Protein AF-A0AAD9UD81-F1 (afdb_monomer_lite)

Secondary structure (DSSP, 8-state):
-HHHHHHHHHHHHHHHHHHHHHHHHHHHHHHHHHHHHHHHHHHHHHHHHHHHHHHHHHHHHHHHHHHHHHHHHHHHHHHHHHHHHHHHHHHHHHHHHHHHHHHHHHHHHHHHHHHHHHHHHHHHHHHHHHHHHHHHHHHHHHHHHHHHHHHHHHHHHHHHHHHHHHHHHHHHHHHHHHHHHHHHHHHHHHHHHHHHHHHHHHHHHHHHHHHHHHHHHHHHHHHHHHHHHHHHHHHHHHHHHHHHHHHHHHHSSSS-TTSTTSSSTT-S-S--------

Organism: Ridgeia piscesae (NCBI:txid27915)

pLDDT: mean 76.85, std 14.2, range [37.88, 94.75]

Foldseek 3Di:
DVVVVVVVVVCVVVVVVVVVVVVVVVVVVVVVVVVVVVVVVVVVVVVVVVVVVVVVVVCCCCCCCCCCCVCVVVVVVVVVCCCCCCVVVVVVVVVVVCVCCCCVVVVVVVCCCCVVCCCCCCVVVVVVVCCCCCVVCCVVVVCCCCCCCVVVVVCCCVVVVVVVVVVVVVVVVVVVVVVVVVVVVVVVVVVVVVVVVVVVVVVVVVVVCVVCVVVVVVVVVVVVVVVVVCVVVCVVVVVVVVVVVVVVVPPPVPPDVPVVPPPVVDDDDDDDDDDDDD

Sequence (278 aa):
MYVCMYVCMYVCMHVCLHVCMHVRMYVYIYIYIYIYIYIYIYIYIYVYIHDIHTCIHTFIHICIHTYIHTYIHTYIHTYIHTYIHTYIHTYIHTYIHTYIHTYIHTYIHTYIHTYIHTYIHTYIHTYIHTYIHTYIHTYIHTYIHIYIHTYIHTYTHTYIHTYICMYVYMYIYIYIYIYIYIQYICIYVYIYIYIYIYIYIYIYIYLWCVLVGTSVLWLSVCISACLCVCQFIYLHLGLFCLSVLLSAFWSVYLSGRLSAYLRVCLSVRLDLFYFIYL

Radius of gyration: 114.68 Å; chains: 1; bounding box: 198×25×350 Å

Structure (mmCIF, N/CA/C/O backbone):
data_AF-A0AAD9UD81-F1
#
_entry.id   AF-A0AAD9UD81-F1
#
loop_
_atom_site.group_PDB
_atom_site.id
_atom_site.type_symbol
_atom_site.label_atom_id
_atom_site.label_alt_id
_atom_site.label_comp_id
_atom_site.label_asym_id
_atom_site.label_entity_id
_atom_site.label_seq_id
_atom_site.pdbx_PDB_ins_code
_atom_site.Cartn_x
_atom_site.Cartn_y
_atom_site.Cartn_z
_atom_site.occupancy
_atom_site.B_iso_or_equiv
_atom_site.auth_seq_id
_atom_site.auth_comp_id
_atom_site.auth_asym_id
_atom_site.auth_atom_id
_atom_site.pdbx_PDB_model_num
ATOM 1 N N . MET A 1 1 ? 106.222 15.124 -131.892 1.00 62.66 1 MET A N 1
ATOM 2 C CA . MET A 1 1 ? 105.208 16.067 -131.356 1.00 62.66 1 MET A CA 1
ATOM 3 C C . MET A 1 1 ? 103.923 15.377 -130.896 1.00 62.66 1 MET A C 1
ATOM 5 O O . MET A 1 1 ? 103.520 15.622 -129.770 1.00 62.66 1 MET A O 1
ATOM 9 N N . TYR A 1 2 ? 103.317 14.487 -131.694 1.00 63.09 2 TYR A N 1
ATOM 10 C CA . TYR A 1 2 ? 102.040 13.827 -131.358 1.00 63.09 2 TYR A CA 1
ATOM 11 C C . TYR A 1 2 ? 102.031 13.029 -130.043 1.00 63.09 2 TYR A C 1
ATOM 13 O O . TYR A 1 2 ? 101.095 13.159 -129.262 1.00 63.09 2 TYR A O 1
ATOM 21 N N . VAL A 1 3 ? 103.089 12.264 -129.752 1.00 65.50 3 VAL A N 1
ATOM 22 C CA . VAL A 1 3 ? 103.164 11.446 -128.525 1.00 65.50 3 VAL A CA 1
ATOM 23 C C . VAL A 1 3 ? 103.161 12.314 -127.258 1.00 65.50 3 VAL A C 1
ATOM 25 O O . VAL A 1 3 ? 102.473 11.995 -126.298 1.00 65.50 3 VAL A O 1
ATOM 28 N N . CYS A 1 4 ? 103.860 13.454 -127.269 1.00 62.34 4 CYS A N 1
ATOM 29 C CA . CYS A 1 4 ? 103.947 14.349 -126.111 1.00 62.34 4 CYS A CA 1
ATOM 30 C C . CYS A 1 4 ? 102.609 15.060 -125.826 1.00 62.34 4 CYS A C 1
ATOM 32 O O . CYS A 1 4 ? 102.182 15.131 -124.677 1.00 62.34 4 CYS A O 1
ATOM 34 N N . MET A 1 5 ? 101.898 15.503 -126.872 1.00 68.88 5 MET A N 1
ATOM 35 C CA . MET A 1 5 ? 100.550 16.071 -126.723 1.00 68.88 5 MET A CA 1
ATOM 36 C C . MET A 1 5 ? 99.531 15.032 -126.243 1.00 68.88 5 MET A C 1
ATOM 38 O O . MET A 1 5 ? 98.724 15.340 -125.371 1.00 68.88 5 MET A O 1
ATOM 42 N N . TYR A 1 6 ? 99.588 13.799 -126.757 1.00 70.12 6 TYR A N 1
ATOM 43 C CA . TYR A 1 6 ? 98.670 12.733 -126.347 1.00 70.12 6 TYR A CA 1
ATOM 44 C C . TYR A 1 6 ? 98.877 12.326 -124.882 1.00 70.12 6 TYR A C 1
ATOM 46 O O . TYR A 1 6 ? 97.912 12.221 -124.131 1.00 70.12 6 TYR A O 1
ATOM 54 N N . VAL A 1 7 ? 100.133 12.171 -124.446 1.00 68.94 7 VAL A N 1
ATOM 55 C CA . VAL A 1 7 ? 100.459 11.863 -123.043 1.00 68.94 7 VAL A CA 1
ATOM 56 C C . VAL A 1 7 ? 100.055 13.018 -122.121 1.00 68.94 7 VAL A C 1
ATOM 58 O O . VAL A 1 7 ? 99.453 12.774 -121.081 1.00 68.94 7 VAL A O 1
ATOM 61 N N . CYS A 1 8 ? 100.302 14.273 -122.510 1.00 68.12 8 CYS A N 1
ATOM 62 C CA . CYS A 1 8 ? 99.903 15.442 -121.720 1.00 68.12 8 CYS A CA 1
ATOM 63 C C . CYS A 1 8 ? 98.374 15.553 -121.573 1.00 68.12 8 CYS A C 1
ATOM 65 O O . CYS A 1 8 ? 97.875 15.735 -120.463 1.00 68.12 8 CYS A O 1
ATOM 67 N N . MET A 1 9 ? 97.623 15.362 -122.663 1.00 71.56 9 MET A N 1
ATOM 68 C CA . MET A 1 9 ? 96.155 15.360 -122.651 1.00 71.56 9 MET A CA 1
ATOM 69 C C . MET A 1 9 ? 95.595 14.194 -121.829 1.00 71.56 9 MET A C 1
ATOM 71 O O . MET A 1 9 ? 94.684 14.395 -121.031 1.00 71.56 9 MET A O 1
ATOM 75 N N . TYR A 1 10 ? 96.160 12.991 -121.965 1.00 73.19 10 TYR A N 1
ATOM 76 C CA . TYR A 1 10 ? 95.723 11.816 -121.210 1.00 73.19 10 TYR A CA 1
ATOM 77 C C . TYR A 1 10 ? 95.986 11.968 -119.707 1.00 73.19 10 TYR A C 1
ATOM 79 O O . TYR A 1 10 ? 95.092 11.718 -118.902 1.00 73.19 10 TYR A O 1
ATOM 87 N N . VAL A 1 11 ? 97.177 12.438 -119.319 1.00 71.00 11 VAL A N 1
ATOM 88 C CA . VAL A 1 11 ? 97.520 12.690 -117.911 1.00 71.00 11 VAL A CA 1
ATOM 89 C C . VAL A 1 11 ? 96.649 13.808 -117.336 1.00 71.00 11 VAL A C 1
ATOM 91 O O . VAL A 1 11 ? 96.104 13.641 -116.250 1.00 71.00 11 VAL A O 1
ATOM 94 N N . CYS A 1 12 ? 96.442 14.907 -118.066 1.00 71.19 12 CYS A N 1
ATOM 95 C CA . CYS A 1 12 ? 95.579 16.006 -117.624 1.00 71.19 12 CYS A CA 1
ATOM 96 C C . CYS A 1 12 ? 94.126 15.543 -117.423 1.00 71.19 12 CYS A C 1
ATOM 98 O O . CYS A 1 12 ? 93.549 15.765 -116.360 1.00 71.19 12 CYS A O 1
ATOM 100 N N . MET A 1 13 ? 93.558 14.814 -118.389 1.00 72.50 13 MET A N 1
ATOM 101 C CA . MET A 1 13 ? 92.187 14.299 -118.303 1.00 72.50 13 MET A CA 1
ATOM 102 C C . MET A 1 13 ? 92.035 13.253 -117.194 1.00 72.50 13 MET A C 1
ATOM 104 O O . MET A 1 13 ? 91.074 13.315 -116.430 1.00 72.50 13 MET A O 1
ATOM 108 N N . HIS A 1 14 ? 92.985 12.324 -117.054 1.00 71.88 14 HIS A N 1
ATOM 109 C CA . HIS A 1 14 ? 92.939 11.296 -116.013 1.00 71.88 14 HIS A CA 1
ATOM 110 C C . HIS A 1 14 ? 93.107 11.895 -114.609 1.00 71.88 14 HIS A C 1
ATOM 112 O O . HIS A 1 14 ? 92.390 11.508 -113.687 1.00 71.88 14 HIS A O 1
ATOM 118 N N . VAL A 1 15 ? 94.010 12.867 -114.432 1.00 74.00 15 VAL A N 1
ATOM 119 C CA . VAL A 1 15 ? 94.195 13.569 -113.151 1.00 74.00 15 VAL A CA 1
ATOM 120 C C . VAL A 1 15 ? 92.972 14.429 -112.825 1.00 74.00 15 VAL A C 1
ATOM 122 O O . VAL A 1 15 ? 92.461 14.330 -111.712 1.00 74.00 15 VAL A O 1
ATOM 125 N N . CYS A 1 16 ? 92.433 15.203 -113.775 1.00 73.50 16 CYS A N 1
ATOM 126 C CA . CYS A 1 16 ? 91.216 15.992 -113.555 1.00 73.50 16 CYS A CA 1
ATOM 127 C C . CYS A 1 16 ? 90.003 15.117 -113.216 1.00 73.50 16 CYS A C 1
ATOM 129 O O . CYS A 1 16 ? 89.271 15.443 -112.282 1.00 73.50 16 CYS A O 1
ATOM 131 N N . LEU A 1 17 ? 89.802 13.996 -113.919 1.00 74.69 17 LEU A N 1
ATOM 132 C CA . LEU A 1 17 ? 88.710 13.063 -113.628 1.00 74.69 17 LEU A CA 1
ATOM 133 C C . LEU A 1 17 ? 88.896 12.393 -112.264 1.00 74.69 17 LEU A C 1
ATOM 135 O O . LEU A 1 17 ? 87.956 12.372 -111.474 1.00 74.69 17 LEU A O 1
ATOM 139 N N . HIS A 1 18 ? 90.096 11.905 -111.939 1.00 75.94 18 HIS A N 1
ATOM 140 C CA . HIS A 1 18 ? 90.350 11.255 -110.652 1.00 75.94 18 HIS A CA 1
ATOM 141 C C . HIS A 1 18 ? 90.205 12.231 -109.474 1.00 75.94 18 HIS A C 1
ATOM 143 O O . HIS A 1 18 ? 89.569 11.899 -108.475 1.00 75.94 18 HIS A O 1
ATOM 149 N N . VAL A 1 19 ? 90.729 13.457 -109.593 1.00 76.75 19 VAL A N 1
ATOM 150 C CA . VAL A 1 19 ? 90.589 14.499 -108.560 1.00 76.75 19 VAL A CA 1
ATOM 151 C C . VAL A 1 19 ? 89.128 14.937 -108.422 1.00 76.75 19 VAL A C 1
ATOM 153 O O . VAL A 1 19 ? 88.624 14.998 -107.304 1.00 76.75 19 VAL A O 1
ATOM 156 N N . CYS A 1 20 ? 88.412 15.176 -109.526 1.00 76.88 20 CYS A N 1
ATOM 157 C CA . CYS A 1 20 ? 86.996 15.555 -109.489 1.00 76.88 20 CYS A CA 1
ATOM 158 C C . CYS A 1 20 ? 86.127 14.461 -108.850 1.00 76.88 20 CYS A C 1
ATOM 160 O O . CYS A 1 20 ? 85.303 14.752 -107.979 1.00 76.88 20 CYS A O 1
ATOM 162 N N . MET A 1 21 ? 86.351 13.197 -109.221 1.00 77.62 21 MET A N 1
ATOM 163 C CA . MET A 1 21 ? 85.629 12.056 -108.655 1.00 77.62 21 MET A CA 1
ATOM 164 C C . MET A 1 21 ? 85.966 11.853 -107.176 1.00 77.62 21 MET A C 1
ATOM 166 O O . MET A 1 21 ? 85.051 11.668 -106.377 1.00 77.62 21 MET A O 1
ATOM 170 N N . HIS A 1 22 ? 87.236 11.960 -106.775 1.00 80.12 22 HIS A N 1
ATOM 171 C CA . HIS A 1 22 ? 87.634 11.836 -105.370 1.00 80.12 22 HIS A CA 1
ATOM 172 C C . HIS A 1 22 ? 87.055 12.965 -104.505 1.00 80.12 22 HIS A C 1
ATOM 174 O O . HIS A 1 22 ? 86.531 12.702 -103.424 1.00 80.12 22 HIS A O 1
ATOM 180 N N . VAL A 1 23 ? 87.083 14.215 -104.983 1.00 80.38 23 VAL A N 1
ATOM 181 C CA . VAL A 1 23 ? 86.485 15.361 -104.275 1.00 80.38 23 VAL A CA 1
ATOM 182 C C . VAL A 1 23 ? 84.970 15.197 -104.165 1.00 80.38 23 VAL A C 1
ATOM 184 O O . VAL A 1 23 ? 84.421 15.357 -103.078 1.00 80.38 23 VAL A O 1
ATOM 187 N N . ARG A 1 24 ? 84.281 14.812 -105.247 1.00 84.62 24 ARG A N 1
ATOM 188 C CA . ARG A 1 24 ? 82.829 14.583 -105.227 1.00 84.62 24 ARG A CA 1
ATOM 189 C C . ARG A 1 24 ? 82.441 13.440 -104.287 1.00 84.62 24 ARG A C 1
ATOM 191 O O . ARG A 1 24 ? 81.478 13.587 -103.540 1.00 84.62 24 ARG A O 1
ATOM 198 N N . MET A 1 25 ? 83.185 12.334 -104.300 1.00 81.00 25 MET A N 1
ATOM 199 C CA . MET A 1 25 ? 82.955 11.205 -103.394 1.00 81.00 25 MET A CA 1
ATOM 200 C C . MET A 1 25 ? 83.221 11.591 -101.939 1.00 81.00 25 MET A C 1
ATOM 202 O O . MET A 1 25 ? 82.395 11.288 -101.085 1.00 81.00 25 MET A O 1
ATOM 206 N N . TYR A 1 26 ? 84.307 12.314 -101.653 1.00 85.62 26 TYR A N 1
ATOM 207 C CA . TYR A 1 26 ? 84.605 12.802 -100.305 1.00 85.62 26 TYR A CA 1
ATOM 208 C C . TYR A 1 26 ? 83.520 13.755 -99.792 1.00 85.62 26 TYR A C 1
ATOM 210 O O . TYR A 1 26 ? 83.032 13.583 -98.680 1.00 85.62 26 TYR A O 1
ATOM 218 N N . VAL A 1 27 ? 83.091 14.720 -100.614 1.00 84.81 27 VAL A N 1
ATOM 219 C CA . VAL A 1 27 ? 82.019 15.663 -100.261 1.00 84.81 27 VAL A CA 1
ATOM 220 C C . VAL A 1 27 ? 80.695 14.929 -100.048 1.00 84.81 27 VAL A C 1
ATOM 222 O O . VAL A 1 27 ? 80.014 15.195 -99.062 1.00 84.81 27 VAL A O 1
ATOM 225 N N . TYR A 1 28 ? 80.343 13.971 -100.910 1.00 89.75 28 TYR A N 1
ATOM 226 C CA . TYR A 1 28 ? 79.133 13.162 -100.742 1.00 89.75 28 TYR A CA 1
ATOM 227 C C . TYR A 1 28 ? 79.169 12.339 -99.451 1.00 89.75 28 TYR A C 1
ATOM 229 O O . TYR A 1 28 ? 78.208 12.368 -98.687 1.00 89.75 28 TYR A O 1
ATOM 237 N N . ILE A 1 29 ? 80.283 11.652 -99.178 1.00 86.12 29 ILE A N 1
ATOM 238 C CA . ILE A 1 29 ? 80.464 10.856 -97.959 1.00 86.12 29 ILE A CA 1
ATOM 239 C C . ILE A 1 29 ? 80.414 11.759 -96.724 1.00 86.12 29 ILE A C 1
ATOM 241 O O . ILE A 1 29 ? 79.718 11.431 -95.768 1.00 86.12 29 ILE A O 1
ATOM 245 N N . TYR A 1 30 ? 81.083 12.913 -96.746 1.00 90.50 30 TYR A N 1
ATOM 246 C CA . TYR A 1 30 ? 81.067 13.866 -95.637 1.00 90.50 30 TYR A CA 1
ATOM 247 C C . TYR A 1 30 ? 79.659 14.406 -95.370 1.00 90.50 30 TYR A C 1
ATOM 249 O O . TYR A 1 30 ? 79.207 14.383 -94.229 1.00 90.50 30 TYR A O 1
ATOM 257 N N . ILE A 1 31 ? 78.943 14.840 -96.413 1.00 87.94 31 ILE A N 1
ATOM 258 C CA . ILE A 1 31 ? 77.564 15.333 -96.293 1.00 87.94 31 ILE A CA 1
ATOM 259 C C . ILE A 1 31 ? 76.643 14.218 -95.793 1.00 87.94 31 ILE A C 1
ATOM 261 O O . ILE A 1 31 ? 75.853 14.454 -94.885 1.00 87.94 31 ILE A O 1
ATOM 265 N N . TYR A 1 32 ? 76.759 13.004 -96.336 1.00 92.75 32 TYR A N 1
ATOM 266 C CA . TYR A 1 32 ? 75.957 11.861 -95.904 1.00 92.75 32 TYR A CA 1
ATOM 267 C C . TYR A 1 32 ? 76.202 11.527 -94.431 1.00 92.75 32 TYR A C 1
ATOM 269 O O . TYR A 1 32 ? 75.246 11.403 -93.669 1.00 92.75 32 TYR A O 1
ATOM 277 N N . ILE A 1 33 ? 77.468 11.439 -94.011 1.00 89.69 33 ILE A N 1
ATOM 278 C CA . ILE A 1 33 ? 77.838 11.175 -92.616 1.00 89.69 33 ILE A CA 1
ATOM 279 C C . ILE A 1 33 ? 77.343 12.305 -91.711 1.00 89.69 33 ILE A C 1
ATOM 281 O O . ILE A 1 33 ? 76.757 12.026 -90.669 1.00 89.69 33 ILE A O 1
ATOM 285 N N . TYR A 1 34 ? 77.522 13.567 -92.105 1.00 92.62 34 TYR A N 1
ATOM 286 C CA . TYR A 1 34 ? 77.062 14.715 -91.326 1.00 92.62 34 TYR A CA 1
ATOM 287 C C . TYR A 1 34 ? 75.540 14.710 -91.153 1.00 92.62 34 TYR A C 1
ATOM 289 O O . TYR A 1 34 ? 75.053 14.828 -90.031 1.00 92.62 34 TYR A O 1
ATOM 297 N N . ILE A 1 35 ? 74.791 14.515 -92.242 1.00 90.81 35 ILE A N 1
ATOM 298 C CA . ILE A 1 35 ? 73.326 14.443 -92.212 1.00 90.81 35 ILE A CA 1
ATOM 299 C C . ILE A 1 35 ? 72.871 13.247 -91.375 1.00 90.81 35 ILE A C 1
ATOM 301 O O . ILE A 1 35 ? 71.989 13.401 -90.535 1.00 90.81 35 ILE A O 1
ATOM 305 N N . TYR A 1 36 ? 73.481 12.075 -91.555 1.00 94.19 36 TYR A N 1
ATOM 306 C CA . TYR A 1 36 ? 73.141 10.877 -90.791 1.00 94.19 36 TYR A CA 1
ATOM 307 C C . TYR A 1 36 ? 73.378 11.077 -89.292 1.00 94.19 36 TYR A C 1
ATOM 309 O O . TYR A 1 36 ? 72.486 10.807 -88.491 1.00 94.19 36 TYR A O 1
ATOM 317 N N . ILE A 1 37 ? 74.547 11.602 -88.910 1.00 90.88 37 ILE A N 1
ATOM 318 C CA . ILE A 1 37 ? 74.877 11.896 -87.511 1.00 90.88 37 ILE A CA 1
ATOM 319 C C . ILE A 1 37 ? 73.914 12.944 -86.948 1.00 90.88 37 ILE A C 1
ATOM 321 O O . ILE A 1 37 ? 73.398 12.757 -85.850 1.00 90.88 37 ILE A O 1
ATOM 325 N N . TYR A 1 38 ? 73.627 14.015 -87.692 1.00 94.06 38 TYR A N 1
ATOM 326 C CA . TYR A 1 38 ? 72.704 15.060 -87.251 1.00 94.06 38 TYR A CA 1
ATOM 327 C C . TYR A 1 38 ? 71.291 14.514 -87.022 1.00 94.06 38 TYR A C 1
ATOM 329 O O . TYR A 1 38 ? 70.709 14.744 -85.963 1.00 94.06 38 TYR A O 1
ATOM 337 N N . ILE A 1 39 ? 70.760 13.747 -87.979 1.00 92.31 39 ILE A N 1
ATOM 338 C CA . ILE A 1 39 ? 69.436 13.122 -87.872 1.00 92.31 39 ILE A CA 1
ATOM 339 C C . ILE A 1 39 ? 69.410 12.132 -86.706 1.00 92.31 39 ILE A C 1
ATOM 341 O O . ILE A 1 39 ? 68.476 12.164 -85.909 1.00 92.31 39 ILE A O 1
ATOM 345 N N . TYR A 1 40 ? 70.434 11.287 -86.566 1.00 94.56 40 TYR A N 1
ATOM 346 C CA . TYR A 1 40 ? 70.519 10.321 -85.473 1.00 94.56 40 TYR A CA 1
ATOM 347 C C . TYR A 1 40 ? 70.531 11.014 -84.107 1.00 94.56 40 TYR A C 1
ATOM 349 O O . TYR A 1 40 ? 69.754 10.650 -83.227 1.00 94.56 40 TYR A O 1
ATOM 357 N N . ILE A 1 41 ? 71.363 12.048 -83.943 1.00 91.44 41 ILE A N 1
ATOM 358 C CA . ILE A 1 41 ? 71.433 12.831 -82.703 1.00 91.44 41 ILE A CA 1
ATOM 359 C C . ILE A 1 41 ? 70.093 13.520 -82.430 1.00 91.44 41 ILE A C 1
ATOM 361 O O . ILE A 1 41 ? 69.607 13.465 -81.303 1.00 91.44 41 ILE A O 1
ATOM 365 N N . TYR A 1 42 ? 69.470 14.130 -83.441 1.00 94.69 42 TYR A N 1
ATOM 366 C CA . TYR A 1 42 ? 68.181 14.802 -83.283 1.00 94.69 42 TYR A CA 1
ATOM 367 C C . TYR A 1 42 ? 67.077 13.832 -82.851 1.00 94.69 42 TYR A C 1
ATOM 369 O O . TYR A 1 42 ? 66.366 14.106 -81.885 1.00 94.69 42 TYR A O 1
ATOM 377 N N . ILE A 1 43 ? 66.964 12.680 -83.520 1.00 92.50 43 ILE A N 1
ATOM 378 C CA . ILE A 1 43 ? 65.978 11.647 -83.179 1.00 92.50 43 ILE A CA 1
ATOM 379 C C . ILE A 1 43 ? 66.242 11.110 -81.772 1.00 92.50 43 ILE A C 1
ATOM 381 O O . ILE A 1 43 ? 65.309 11.020 -80.980 1.00 92.50 43 ILE A O 1
ATOM 385 N N . TYR A 1 44 ? 67.497 10.804 -81.434 1.00 94.44 44 TYR A N 1
ATOM 386 C CA . TYR A 1 44 ? 67.855 10.309 -80.105 1.00 94.44 44 TYR A CA 1
ATOM 387 C C . TYR A 1 44 ? 67.477 11.310 -79.008 1.00 94.44 44 TYR A C 1
ATOM 389 O O . TYR A 1 44 ? 66.839 10.935 -78.027 1.00 94.44 44 TYR A O 1
ATOM 397 N N . ILE A 1 45 ? 67.811 12.592 -79.192 1.00 92.00 45 ILE A N 1
ATOM 398 C CA . ILE A 1 45 ? 67.454 13.653 -78.242 1.00 92.00 45 ILE A CA 1
ATOM 399 C C . ILE A 1 45 ? 65.932 13.795 -78.139 1.00 92.00 45 ILE A C 1
ATOM 401 O O . ILE A 1 45 ? 65.411 13.882 -77.030 1.00 92.00 45 ILE A O 1
ATOM 405 N N . TYR A 1 46 ? 65.211 13.794 -79.263 1.00 94.75 46 TYR A N 1
ATOM 406 C CA . TYR A 1 46 ? 63.753 13.926 -79.267 1.00 94.75 46 TYR A CA 1
ATOM 407 C C . TYR A 1 46 ? 63.070 12.772 -78.525 1.00 94.75 46 TYR A C 1
ATOM 409 O O . TYR A 1 46 ? 62.239 13.016 -77.651 1.00 94.75 46 TYR A O 1
ATOM 417 N N . VAL A 1 47 ? 63.453 11.529 -78.832 1.00 92.75 47 VAL A N 1
ATOM 418 C CA . VAL A 1 47 ? 62.916 10.330 -78.171 1.00 92.75 47 VAL A CA 1
ATOM 419 C C . VAL A 1 47 ? 63.246 10.358 -76.682 1.00 92.75 47 VAL A C 1
ATOM 421 O O . VAL A 1 47 ? 62.348 10.206 -75.864 1.00 92.75 47 VAL A O 1
ATOM 424 N N . TYR A 1 48 ? 64.492 10.667 -76.316 1.00 94.62 48 TYR A N 1
ATOM 425 C CA . TYR A 1 48 ? 64.905 10.747 -74.915 1.00 94.62 48 TYR A CA 1
ATOM 426 C C . TYR A 1 48 ? 64.114 11.802 -74.127 1.00 94.62 48 TYR A C 1
ATOM 428 O O . TYR A 1 48 ? 63.661 11.541 -73.013 1.00 94.62 48 TYR A O 1
ATOM 436 N N . ILE A 1 49 ? 63.894 12.987 -74.707 1.00 91.00 49 ILE A N 1
ATOM 437 C CA . ILE A 1 49 ? 63.086 14.040 -74.077 1.00 91.00 49 ILE A CA 1
ATOM 438 C C . ILE A 1 49 ? 61.620 13.605 -73.957 1.00 91.00 49 ILE A C 1
ATOM 440 O O . ILE A 1 49 ? 61.005 13.829 -72.913 1.00 91.00 49 ILE A O 1
ATOM 444 N N . HIS A 1 50 ? 61.056 12.982 -74.994 1.00 92.50 50 HIS A N 1
ATOM 445 C CA . HIS A 1 50 ? 59.674 12.505 -74.978 1.00 92.50 50 HIS A CA 1
ATOM 446 C C . HIS A 1 50 ? 59.466 11.387 -73.939 1.00 92.50 50 HIS A C 1
ATOM 448 O O . HIS A 1 50 ? 58.489 11.412 -73.185 1.00 92.50 50 HIS A O 1
ATOM 454 N N . ASP A 1 51 ? 60.403 10.449 -73.831 1.00 91.75 51 ASP A N 1
ATOM 455 C CA . ASP A 1 51 ? 60.372 9.374 -72.836 1.00 91.75 51 ASP A CA 1
ATOM 456 C C . ASP A 1 51 ? 60.513 9.921 -71.413 1.00 91.75 51 ASP A C 1
ATOM 458 O O . ASP A 1 51 ? 59.766 9.525 -70.518 1.00 91.75 51 ASP A O 1
ATOM 462 N N . ILE A 1 52 ? 61.394 10.903 -71.196 1.00 91.25 52 ILE A N 1
ATOM 463 C CA . ILE A 1 52 ? 61.478 11.597 -69.905 1.00 91.25 52 ILE A CA 1
ATOM 464 C C . ILE A 1 52 ? 60.159 12.296 -69.583 1.00 91.25 52 ILE A C 1
ATOM 466 O O . ILE A 1 52 ? 59.658 12.170 -68.467 1.00 91.25 52 ILE A O 1
ATOM 470 N N . HIS A 1 53 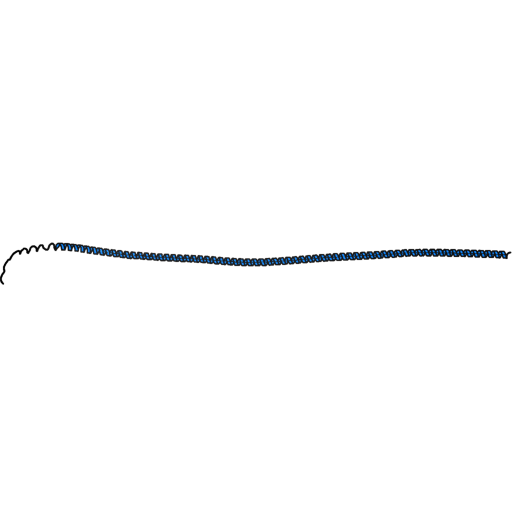? 59.576 13.024 -70.536 1.00 92.31 53 HIS A N 1
ATOM 471 C CA . HIS A 1 53 ? 58.336 13.756 -70.304 1.00 92.31 53 HIS A CA 1
ATOM 472 C C . HIS A 1 53 ? 57.175 12.817 -69.957 1.00 92.31 53 HIS A C 1
ATOM 474 O O . HIS A 1 53 ? 56.461 13.047 -68.979 1.00 92.31 53 HIS A O 1
ATOM 480 N N . THR A 1 54 ? 57.013 11.732 -70.715 1.00 90.94 54 THR A N 1
ATOM 481 C CA . THR A 1 54 ? 55.968 10.730 -70.464 1.00 90.94 54 THR A CA 1
ATOM 482 C C . THR A 1 54 ? 56.199 9.976 -69.156 1.00 90.94 54 THR A C 1
ATOM 484 O O . THR A 1 54 ? 55.247 9.770 -68.402 1.00 90.94 54 THR A O 1
ATOM 487 N N . CYS A 1 55 ? 57.445 9.632 -68.823 1.00 91.31 55 CYS A N 1
ATOM 488 C CA . CYS A 1 55 ? 57.802 9.009 -67.548 1.00 91.31 55 CYS A CA 1
ATOM 489 C C . CYS A 1 55 ? 57.491 9.934 -66.363 1.00 91.31 55 CYS A C 1
ATOM 491 O O . CYS A 1 55 ? 56.822 9.525 -65.417 1.00 91.31 55 CYS A O 1
ATOM 493 N N . ILE A 1 56 ? 57.884 11.209 -66.439 1.00 90.25 56 ILE A N 1
ATOM 494 C CA . ILE A 1 56 ? 57.579 12.197 -65.397 1.00 90.25 56 ILE A CA 1
ATOM 495 C C . ILE A 1 56 ? 56.065 12.375 -65.261 1.00 90.25 56 ILE A C 1
ATOM 497 O O . ILE A 1 56 ? 55.545 12.332 -64.148 1.00 90.25 56 ILE A O 1
ATOM 501 N N . HIS A 1 57 ? 55.341 12.540 -66.370 1.00 91.12 57 HIS A N 1
ATOM 502 C CA . HIS A 1 57 ? 53.893 12.736 -66.338 1.00 91.12 57 HIS A CA 1
ATOM 503 C C . HIS A 1 57 ? 53.166 11.526 -65.736 1.00 91.12 57 HIS A C 1
ATOM 505 O O . HIS A 1 57 ? 52.309 11.682 -64.867 1.00 91.12 57 HIS A O 1
ATOM 511 N N . THR A 1 58 ? 53.519 10.312 -66.164 1.00 88.75 58 THR A N 1
ATOM 512 C CA . THR A 1 58 ? 52.911 9.078 -65.643 1.00 88.75 58 THR A CA 1
ATOM 513 C C . THR A 1 58 ? 53.270 8.842 -64.182 1.00 88.75 58 THR A C 1
ATOM 515 O O . THR A 1 58 ? 52.380 8.524 -63.397 1.00 88.75 58 THR A O 1
ATOM 518 N N . PHE A 1 59 ? 54.523 9.069 -63.783 1.00 90.44 59 PHE A N 1
ATOM 519 C CA . PHE A 1 59 ? 54.952 8.956 -62.391 1.00 90.44 59 PHE A CA 1
ATOM 520 C C . PHE A 1 59 ? 54.214 9.950 -61.494 1.00 90.44 59 PHE A C 1
ATOM 522 O O . PHE A 1 59 ? 53.628 9.551 -60.493 1.00 90.44 59 PHE A O 1
ATOM 529 N N . ILE A 1 60 ? 54.164 11.228 -61.881 1.00 87.62 60 ILE A N 1
ATOM 530 C CA . ILE A 1 60 ? 53.435 12.258 -61.134 1.00 87.62 60 ILE A CA 1
ATOM 531 C C . ILE A 1 60 ? 51.952 11.894 -61.044 1.00 87.62 60 ILE A C 1
ATOM 533 O O . ILE A 1 60 ? 51.394 11.910 -59.950 1.00 87.62 60 ILE A O 1
ATOM 537 N N . HIS A 1 61 ? 51.317 11.516 -62.156 1.00 88.69 61 HIS A N 1
ATOM 538 C CA . HIS A 1 61 ? 49.904 11.149 -62.160 1.00 88.69 61 HIS A CA 1
ATOM 539 C C . HIS A 1 61 ? 49.628 9.944 -61.255 1.00 88.69 61 HIS A C 1
ATOM 541 O O . HIS A 1 61 ? 48.717 9.994 -60.435 1.00 88.69 61 HIS A O 1
ATOM 547 N N . ILE A 1 62 ? 50.421 8.874 -61.357 1.00 88.12 62 ILE A N 1
ATOM 548 C CA . ILE A 1 62 ? 50.238 7.669 -60.542 1.00 88.12 62 ILE A CA 1
ATOM 549 C C . ILE A 1 62 ? 50.515 7.977 -59.073 1.00 88.12 62 ILE A C 1
ATOM 551 O O . ILE A 1 62 ? 49.692 7.628 -58.233 1.00 88.12 62 ILE A O 1
ATOM 555 N N . CYS A 1 63 ? 51.615 8.648 -58.735 1.00 85.75 63 CYS A N 1
ATOM 556 C CA . CYS A 1 63 ? 51.951 8.964 -57.348 1.00 85.75 63 CYS A CA 1
ATOM 557 C C . CYS A 1 63 ? 50.922 9.895 -56.712 1.00 85.75 63 CYS A C 1
ATOM 559 O O . CYS A 1 63 ? 50.455 9.607 -55.616 1.00 85.75 63 CYS A O 1
ATOM 561 N N . ILE A 1 64 ? 50.519 10.966 -57.397 1.00 85.56 64 ILE A N 1
ATOM 562 C CA . ILE A 1 64 ? 49.506 11.890 -56.880 1.00 85.56 64 ILE A CA 1
ATOM 563 C C . ILE A 1 64 ? 48.159 11.182 -56.774 1.00 85.56 64 ILE A C 1
ATOM 565 O O . ILE A 1 64 ? 47.541 11.227 -55.715 1.00 85.56 64 ILE A O 1
ATOM 569 N N . HIS A 1 65 ? 47.708 10.493 -57.824 1.00 84.62 65 HIS A N 1
ATOM 570 C CA . HIS A 1 65 ? 46.413 9.821 -57.808 1.00 84.62 65 HIS A CA 1
ATOM 571 C C . HIS A 1 65 ? 46.369 8.729 -56.741 1.00 84.62 65 HIS A C 1
ATOM 573 O O . HIS A 1 65 ? 45.435 8.689 -55.951 1.00 84.62 65 HIS A O 1
ATOM 579 N N . THR A 1 66 ? 47.380 7.861 -56.667 1.00 83.75 66 THR A N 1
ATOM 580 C CA . THR A 1 66 ? 47.421 6.802 -55.650 1.00 83.75 66 THR A CA 1
ATOM 581 C C . THR A 1 66 ? 47.557 7.382 -54.253 1.00 83.75 66 THR A C 1
ATOM 583 O O . THR A 1 66 ? 46.788 6.983 -53.389 1.00 83.75 66 THR A O 1
ATOM 586 N N . TYR A 1 67 ? 48.445 8.348 -54.015 1.00 83.81 67 TYR A N 1
ATOM 587 C CA . TYR A 1 67 ? 48.620 8.937 -52.689 1.00 83.81 67 TYR A CA 1
ATOM 588 C C . TYR A 1 67 ? 47.367 9.682 -52.237 1.00 83.81 67 TYR A C 1
ATOM 590 O O . TYR A 1 67 ? 46.839 9.381 -51.175 1.00 83.81 67 TYR A O 1
ATOM 598 N N . ILE A 1 68 ? 46.835 10.591 -53.055 1.00 81.25 68 ILE A N 1
ATOM 599 C CA . ILE A 1 68 ? 45.631 11.355 -52.715 1.00 81.25 68 ILE A CA 1
ATOM 600 C C . ILE A 1 68 ? 44.440 10.415 -52.572 1.00 81.25 68 ILE A C 1
ATOM 602 O O . ILE A 1 68 ? 43.772 10.450 -51.545 1.00 81.25 68 ILE A O 1
ATOM 606 N N . HIS A 1 69 ? 44.179 9.544 -53.548 1.00 82.56 69 HIS A N 1
ATOM 607 C CA . HIS A 1 69 ? 43.014 8.667 -53.490 1.00 82.56 69 HIS A CA 1
ATOM 608 C C . HIS A 1 69 ? 43.115 7.694 -52.319 1.00 82.56 69 HIS A C 1
ATOM 610 O O . HIS A 1 69 ? 42.172 7.580 -51.547 1.00 82.56 69 HIS A O 1
ATOM 616 N N . THR A 1 70 ? 44.244 7.001 -52.140 1.00 81.75 70 THR A N 1
ATOM 617 C CA . THR A 1 70 ? 44.369 6.039 -51.037 1.00 81.75 70 THR A CA 1
ATOM 618 C C . THR A 1 70 ? 44.391 6.742 -49.693 1.00 81.75 70 THR A C 1
ATOM 620 O O . THR A 1 70 ? 43.631 6.340 -48.822 1.00 81.75 70 THR A O 1
ATOM 623 N N . TYR A 1 71 ? 45.167 7.811 -49.513 1.00 82.44 71 TYR A N 1
ATOM 624 C CA . TYR A 1 71 ? 45.259 8.502 -48.232 1.00 82.44 71 TYR A CA 1
ATOM 625 C C . TYR A 1 71 ? 43.940 9.174 -47.868 1.00 82.44 71 TYR A C 1
ATOM 627 O O . TYR A 1 71 ? 43.413 8.916 -46.794 1.00 82.44 71 TYR A O 1
ATOM 635 N N . ILE A 1 72 ? 43.353 9.970 -48.766 1.00 79.50 72 ILE A N 1
ATOM 636 C CA . ILE A 1 72 ? 42.087 10.655 -48.484 1.00 79.50 72 ILE A CA 1
ATOM 637 C C . ILE A 1 72 ? 40.969 9.635 -48.306 1.00 79.50 72 ILE A C 1
ATOM 639 O O . ILE A 1 72 ? 40.269 9.693 -47.302 1.00 79.50 72 ILE A O 1
ATOM 643 N N . HIS A 1 73 ? 40.811 8.674 -49.219 1.00 82.12 73 HIS A N 1
ATOM 644 C CA . HIS A 1 73 ? 39.720 7.710 -49.105 1.00 82.12 73 HIS A CA 1
ATOM 645 C C . HIS A 1 73 ? 39.881 6.838 -47.862 1.00 82.12 73 HIS A C 1
ATOM 647 O O . HIS A 1 73 ? 38.932 6.692 -47.104 1.00 82.12 73 HIS A O 1
ATOM 653 N N . THR A 1 74 ? 41.062 6.267 -47.610 1.00 82.62 74 THR A N 1
ATOM 654 C CA . THR A 1 74 ? 41.246 5.391 -46.443 1.00 82.62 74 THR A CA 1
ATOM 655 C C . THR A 1 74 ? 41.185 6.183 -45.149 1.00 82.62 74 THR A C 1
ATOM 657 O O . THR A 1 74 ? 40.459 5.772 -44.253 1.00 82.62 74 THR A O 1
ATOM 660 N N . TYR A 1 75 ? 41.855 7.331 -45.042 1.00 82.62 75 TYR A N 1
ATOM 661 C CA . TYR A 1 75 ? 41.863 8.120 -43.815 1.00 82.62 75 TYR A CA 1
ATOM 662 C C . TYR A 1 75 ? 40.483 8.694 -43.519 1.00 82.62 75 TYR A C 1
ATOM 664 O O . TYR A 1 75 ? 39.970 8.484 -42.427 1.00 82.62 75 TYR A O 1
ATOM 672 N N . ILE A 1 76 ? 39.834 9.348 -44.487 1.00 79.69 76 ILE A N 1
ATOM 673 C CA . ILE A 1 76 ? 38.503 9.921 -44.270 1.00 79.69 76 ILE A CA 1
ATOM 674 C C . ILE A 1 76 ? 37.489 8.811 -44.020 1.00 79.69 76 ILE A C 1
ATOM 676 O O . ILE A 1 76 ? 36.753 8.890 -43.044 1.00 79.69 76 ILE A O 1
ATOM 680 N N . HIS A 1 77 ? 37.461 7.754 -44.836 1.00 82.94 77 HIS A N 1
ATOM 681 C CA . HIS A 1 77 ? 36.487 6.683 -44.642 1.00 82.94 77 HIS A CA 1
ATOM 682 C C . HIS A 1 77 ? 36.709 5.966 -43.311 1.00 82.94 77 HIS A C 1
ATOM 684 O O . HIS A 1 77 ? 35.755 5.767 -42.569 1.00 82.94 77 HIS A O 1
ATOM 690 N N . THR A 1 78 ? 37.943 5.588 -42.968 1.00 83.25 78 THR A N 1
ATOM 691 C CA . THR A 1 78 ? 38.204 4.893 -41.699 1.00 83.25 78 THR A CA 1
ATOM 692 C C . THR A 1 78 ? 37.995 5.811 -40.509 1.00 83.25 78 THR A C 1
ATOM 694 O O . THR A 1 78 ? 37.326 5.399 -39.570 1.00 83.25 78 THR A O 1
ATOM 697 N N . TYR A 1 79 ? 38.478 7.052 -40.536 1.00 83.50 79 TYR A N 1
ATOM 698 C CA . TYR A 1 79 ? 38.316 7.986 -39.427 1.00 83.50 79 TYR A CA 1
ATOM 699 C C . TYR A 1 79 ? 36.852 8.361 -39.224 1.00 83.50 79 TYR A C 1
ATOM 701 O O . TYR A 1 79 ? 36.346 8.227 -38.117 1.00 83.50 79 TYR A O 1
ATOM 709 N N . ILE A 1 80 ? 36.137 8.753 -40.282 1.00 80.81 80 ILE A N 1
ATOM 710 C CA . ILE A 1 80 ? 34.716 9.097 -40.177 1.00 80.81 80 ILE A CA 1
ATOM 711 C C . ILE A 1 80 ? 33.910 7.868 -39.774 1.00 80.81 80 ILE A C 1
ATOM 713 O O . ILE A 1 80 ? 33.133 7.952 -38.830 1.00 80.81 80 ILE A O 1
ATOM 717 N N . HIS A 1 81 ? 34.103 6.719 -40.424 1.00 83.38 81 HIS A N 1
ATOM 718 C CA . HIS A 1 81 ? 33.339 5.522 -40.084 1.00 83.38 81 HIS A CA 1
ATOM 719 C C . HIS A 1 81 ? 33.628 5.065 -38.655 1.00 83.38 81 HIS A C 1
ATOM 721 O O . HIS A 1 81 ? 32.697 4.799 -37.907 1.00 83.38 81 HIS A O 1
ATOM 727 N N . THR A 1 82 ? 34.893 4.990 -38.238 1.00 83.75 82 THR A N 1
ATOM 728 C CA . THR A 1 82 ? 35.231 4.568 -36.870 1.00 83.75 82 THR A CA 1
ATOM 729 C C . THR A 1 82 ? 34.782 5.594 -35.848 1.00 83.75 82 THR A C 1
ATOM 731 O O . THR A 1 82 ? 34.157 5.200 -34.872 1.00 83.75 82 THR A O 1
ATOM 734 N N . TYR A 1 83 ? 35.012 6.888 -36.059 1.00 83.75 83 TYR A N 1
ATOM 735 C CA . TYR A 1 83 ? 34.610 7.925 -35.115 1.00 83.75 83 TYR A CA 1
ATOM 736 C C . TYR A 1 83 ? 33.092 8.014 -35.000 1.00 83.75 83 TYR A C 1
ATOM 738 O O . TYR A 1 83 ? 32.568 7.926 -33.898 1.00 83.75 83 TYR A O 1
ATOM 746 N N . ILE A 1 84 ? 32.368 8.104 -36.119 1.00 81.19 84 ILE A N 1
ATOM 747 C CA . ILE A 1 84 ? 30.903 8.160 -36.107 1.00 81.19 84 ILE A CA 1
ATOM 748 C C . ILE A 1 84 ? 30.339 6.868 -35.530 1.00 81.19 84 ILE A C 1
ATOM 750 O O . ILE A 1 84 ? 29.531 6.929 -34.610 1.00 81.19 84 ILE A O 1
ATOM 754 N N . HIS A 1 85 ? 30.772 5.700 -36.006 1.00 82.75 85 HIS A N 1
ATOM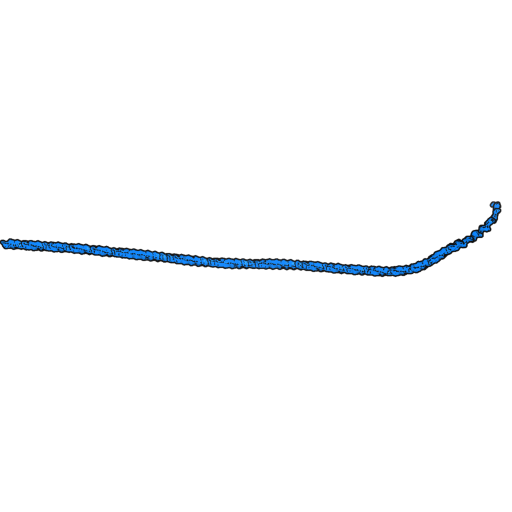 755 C CA . HIS A 1 85 ? 30.231 4.438 -35.513 1.00 82.75 85 HIS A CA 1
ATOM 756 C C . HIS A 1 85 ? 30.548 4.243 -34.032 1.00 82.75 85 HIS A C 1
ATOM 758 O O . HIS A 1 85 ? 29.652 3.927 -33.263 1.00 82.75 85 HIS A O 1
ATOM 764 N N . THR A 1 86 ? 31.793 4.440 -33.595 1.00 83.56 86 THR A N 1
ATOM 765 C CA . THR A 1 86 ? 32.143 4.254 -32.179 1.00 83.56 86 THR A CA 1
ATOM 766 C C . THR A 1 86 ? 31.492 5.312 -31.308 1.00 83.56 86 THR A C 1
ATOM 768 O O . THR A 1 86 ? 30.871 4.943 -30.322 1.00 83.56 86 THR A O 1
ATOM 771 N N . TYR A 1 87 ? 31.548 6.593 -31.663 1.00 83.56 87 TYR A N 1
ATOM 772 C CA . TYR A 1 87 ? 30.971 7.658 -30.850 1.00 83.56 87 TYR A CA 1
ATOM 773 C C . TYR A 1 87 ? 29.453 7.544 -30.785 1.00 83.56 87 TYR A C 1
ATOM 775 O O . TYR A 1 87 ? 28.904 7.494 -29.692 1.00 83.56 87 TYR A O 1
ATOM 783 N N . ILE A 1 88 ? 28.765 7.422 -31.923 1.00 80.88 88 ILE A N 1
ATOM 784 C CA . ILE A 1 88 ? 27.304 7.307 -31.938 1.00 80.88 88 ILE A CA 1
ATOM 785 C C . ILE A 1 88 ? 26.877 6.009 -31.267 1.00 80.88 88 ILE A C 1
ATOM 787 O O . ILE A 1 88 ? 26.025 6.049 -30.387 1.00 80.88 88 ILE A O 1
ATOM 791 N N . HIS A 1 89 ? 27.472 4.866 -31.614 1.00 83.38 89 HIS A N 1
ATOM 792 C CA . HIS A 1 89 ? 27.061 3.600 -31.015 1.00 83.38 89 HIS A CA 1
ATOM 793 C C . HIS A 1 89 ? 27.359 3.573 -29.518 1.00 83.38 89 HIS A C 1
ATOM 795 O O . HIS A 1 89 ? 26.492 3.193 -28.743 1.00 83.38 89 HIS A O 1
ATOM 801 N N . THR A 1 90 ? 28.551 3.980 -29.075 1.00 82.88 90 THR A N 1
ATOM 802 C CA . THR A 1 90 ? 28.872 3.973 -27.640 1.00 82.88 90 THR A CA 1
ATOM 803 C C . THR A 1 90 ? 28.063 5.014 -26.891 1.00 82.88 90 THR A C 1
ATOM 805 O O . THR A 1 90 ? 27.493 4.670 -25.865 1.00 82.88 90 THR A O 1
ATOM 808 N N . TYR A 1 91 ? 27.931 6.242 -27.390 1.00 83.06 91 TYR A N 1
ATOM 809 C CA . TYR A 1 91 ? 27.169 7.288 -26.717 1.00 83.06 91 TYR A CA 1
ATOM 810 C C . TYR A 1 91 ? 25.687 6.940 -26.656 1.00 83.06 91 TYR A C 1
ATOM 812 O O . TYR A 1 91 ? 25.118 6.937 -25.574 1.00 83.06 91 TYR A O 1
ATOM 820 N N . ILE A 1 92 ? 25.065 6.569 -27.779 1.00 81.12 92 ILE A N 1
ATOM 821 C CA . ILE A 1 92 ? 23.647 6.199 -27.797 1.00 81.12 92 ILE A CA 1
ATOM 822 C C . ILE A 1 92 ? 23.424 4.945 -26.960 1.00 81.12 92 ILE A C 1
ATOM 824 O O . ILE A 1 92 ? 22.546 4.951 -26.105 1.00 81.12 92 ILE A O 1
ATOM 828 N N . HIS A 1 93 ? 24.220 3.890 -27.140 1.00 83.75 93 HIS A N 1
ATOM 829 C CA . HIS A 1 93 ? 24.031 2.663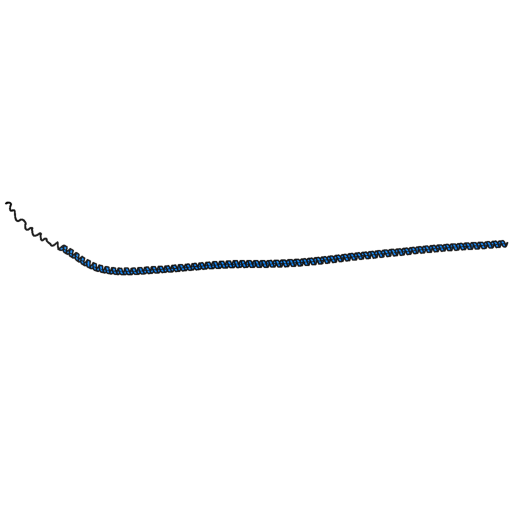 -26.372 1.00 83.75 93 HIS A CA 1
ATOM 830 C C . HIS A 1 93 ? 24.255 2.902 -24.880 1.00 83.75 93 HIS A C 1
ATOM 832 O O . HIS A 1 93 ? 23.428 2.495 -24.076 1.00 83.75 93 HIS A O 1
ATOM 838 N N . THR A 1 94 ? 25.338 3.572 -24.479 1.00 83.88 94 THR A N 1
ATOM 839 C CA . THR A 1 94 ? 25.601 3.831 -23.055 1.00 83.88 94 THR A CA 1
ATOM 840 C C . THR A 1 94 ? 24.588 4.799 -22.474 1.00 83.88 94 THR A C 1
ATOM 842 O O . THR A 1 94 ? 24.055 4.506 -21.414 1.00 83.88 94 THR A O 1
ATOM 845 N N . TYR A 1 95 ? 24.255 5.899 -23.147 1.00 84.31 95 TYR A N 1
ATOM 846 C CA . TYR A 1 95 ? 23.290 6.872 -22.647 1.00 84.31 95 TYR A CA 1
ATOM 847 C C . TYR A 1 95 ? 21.893 6.269 -22.556 1.00 84.31 95 TYR A C 1
ATOM 849 O O . TYR A 1 95 ? 21.287 6.324 -21.495 1.00 84.31 95 TYR A O 1
ATOM 857 N N . ILE A 1 96 ? 21.398 5.625 -23.616 1.00 81.62 96 ILE A N 1
ATOM 858 C CA . ILE A 1 96 ? 20.076 4.992 -23.598 1.00 81.62 96 ILE A CA 1
ATOM 859 C C . ILE A 1 96 ? 20.054 3.853 -22.585 1.00 81.62 96 ILE A C 1
ATOM 861 O O . ILE A 1 96 ? 19.153 3.811 -21.756 1.00 81.62 96 ILE A O 1
ATOM 865 N N . HIS A 1 97 ? 21.042 2.955 -22.593 1.00 84.25 97 HIS A N 1
ATOM 866 C CA . HIS A 1 97 ? 21.057 1.837 -21.654 1.00 84.25 97 HIS A CA 1
ATOM 867 C C . HIS A 1 97 ? 21.170 2.326 -20.210 1.00 84.25 97 HIS A C 1
ATOM 869 O O . HIS A 1 97 ? 20.410 1.879 -19.362 1.00 84.25 97 HIS A O 1
ATOM 875 N N . THR A 1 98 ? 22.080 3.253 -19.903 1.00 84.62 98 THR A N 1
ATOM 876 C CA . THR A 1 98 ? 22.223 3.773 -18.535 1.00 84.62 98 THR A CA 1
ATOM 877 C C . THR A 1 98 ? 21.015 4.593 -18.125 1.00 84.62 98 THR A C 1
ATOM 879 O O . THR A 1 98 ? 20.514 4.369 -17.033 1.00 84.62 98 THR A O 1
ATOM 882 N N . TYR A 1 99 ? 20.490 5.477 -18.970 1.00 84.56 99 TYR A N 1
ATOM 883 C CA . TYR A 1 99 ? 19.321 6.289 -18.644 1.00 84.56 99 TYR A CA 1
ATOM 884 C C . TYR A 1 99 ? 18.079 5.423 -18.458 1.00 84.56 99 TYR A C 1
ATOM 886 O O . TYR A 1 99 ? 17.433 5.516 -17.424 1.00 84.56 99 TYR A O 1
ATOM 894 N N . ILE A 1 100 ? 17.777 4.526 -19.400 1.00 81.75 100 ILE A N 1
ATOM 895 C CA . ILE A 1 100 ? 16.624 3.626 -19.289 1.00 81.75 100 ILE A CA 1
ATOM 896 C C . ILE A 1 100 ? 16.803 2.694 -18.096 1.00 81.75 100 ILE A C 1
ATOM 898 O O . ILE A 1 100 ? 15.900 2.598 -17.274 1.00 81.75 100 ILE A O 1
ATOM 902 N N . HIS A 1 101 ? 17.957 2.039 -17.948 1.00 84.44 101 HIS A N 1
ATOM 903 C CA . HIS A 1 101 ? 18.173 1.118 -16.836 1.00 84.44 101 HIS A CA 1
ATOM 904 C C . HIS A 1 101 ? 18.121 1.848 -15.495 1.00 84.44 101 HIS A C 1
ATOM 906 O O . HIS A 1 101 ? 17.439 1.391 -14.588 1.00 84.44 101 HIS A O 1
ATOM 912 N N . THR A 1 102 ? 18.803 2.984 -15.340 1.00 85.00 102 THR A N 1
ATOM 913 C CA . THR A 1 102 ? 18.778 3.736 -14.077 1.00 85.00 102 THR A CA 1
ATOM 914 C C . THR A 1 102 ? 17.403 4.318 -13.812 1.00 85.00 102 THR A C 1
ATOM 916 O O . THR A 1 102 ? 16.902 4.130 -12.713 1.00 85.00 102 THR A O 1
ATOM 919 N N . TYR A 1 103 ? 16.750 4.952 -14.783 1.00 84.94 103 TYR A N 1
ATOM 920 C CA . TYR A 1 103 ? 15.430 5.543 -14.593 1.00 84.94 103 TYR A CA 1
ATOM 921 C C . TYR A 1 103 ? 14.383 4.475 -14.296 1.00 84.94 103 TYR A C 1
ATOM 923 O O . TYR A 1 103 ? 13.700 4.571 -13.286 1.00 84.94 103 TYR A O 1
ATOM 931 N N . ILE A 1 104 ? 14.295 3.418 -15.107 1.00 81.62 104 ILE A N 1
ATOM 932 C CA . ILE A 1 104 ? 13.330 2.337 -14.884 1.00 81.62 104 ILE A CA 1
ATOM 933 C C . ILE A 1 104 ? 13.640 1.616 -13.576 1.00 81.62 104 ILE A C 1
ATOM 935 O O . ILE A 1 104 ? 12.739 1.453 -12.761 1.00 81.62 104 ILE A O 1
ATOM 939 N N . HIS A 1 105 ? 14.890 1.221 -13.326 1.00 85.06 105 HIS A N 1
ATOM 940 C CA . HIS A 1 105 ? 15.227 0.503 -12.099 1.00 85.06 105 HIS A CA 1
ATOM 941 C C . HIS A 1 105 ? 15.002 1.377 -10.866 1.00 85.06 105 HIS A C 1
ATOM 943 O O . HIS A 1 105 ? 14.393 0.920 -9.907 1.00 85.06 105 HIS A O 1
ATOM 949 N N . THR A 1 106 ? 15.461 2.630 -10.859 1.00 84.81 106 THR A N 1
ATOM 950 C CA . THR A 1 106 ? 15.261 3.518 -9.703 1.00 84.81 106 THR A CA 1
ATOM 951 C C . THR A 1 106 ? 13.796 3.872 -9.532 1.00 84.81 106 THR A C 1
ATOM 953 O O . THR A 1 106 ? 13.302 3.756 -8.420 1.00 84.81 106 THR A O 1
ATOM 956 N N . TYR A 1 107 ? 13.069 4.228 -10.590 1.00 85.19 107 TYR A N 1
ATOM 957 C CA . TYR A 1 107 ? 11.655 4.578 -10.499 1.00 85.19 107 TYR A CA 1
ATOM 958 C C . TYR A 1 107 ? 10.814 3.383 -10.061 1.00 85.19 107 TYR A C 1
ATOM 960 O O . TYR A 1 107 ? 10.078 3.490 -9.089 1.00 85.19 107 TYR A O 1
ATOM 968 N N . ILE A 1 108 ? 10.961 2.222 -10.706 1.00 82.00 108 ILE A N 1
ATOM 969 C CA . ILE A 1 108 ? 10.209 1.020 -10.335 1.00 82.00 108 ILE A CA 1
ATOM 970 C C . ILE A 1 108 ? 10.598 0.568 -8.930 1.00 82.00 108 ILE A C 1
ATOM 972 O O . ILE A 1 108 ? 9.714 0.341 -8.112 1.00 82.00 108 ILE A O 1
ATOM 976 N N . HIS A 1 109 ? 11.890 0.476 -8.607 1.00 85.06 109 HIS A N 1
ATOM 977 C CA . HIS A 1 109 ? 12.310 0.032 -7.280 1.00 85.06 109 HIS A CA 1
ATOM 978 C C . HIS A 1 109 ? 11.863 1.014 -6.197 1.00 85.06 109 HIS A C 1
ATOM 980 O O . HIS A 1 109 ? 11.341 0.586 -5.175 1.00 85.06 109 HIS A O 1
ATOM 986 N N . THR A 1 110 ? 12.033 2.323 -6.391 1.00 84.38 110 THR A N 1
ATOM 987 C CA . THR A 1 110 ? 11.596 3.317 -5.398 1.00 84.38 110 THR A CA 1
ATOM 988 C C . THR A 1 110 ? 10.083 3.362 -5.295 1.00 84.38 110 THR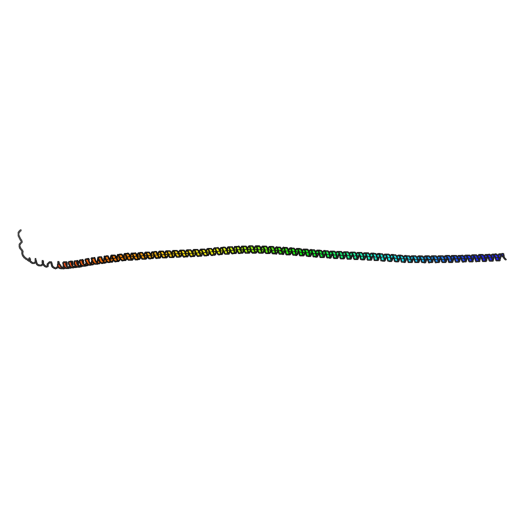 A C 1
ATOM 990 O O . THR A 1 110 ? 9.580 3.338 -4.180 1.00 84.38 110 THR A O 1
ATOM 993 N N . TYR A 1 111 ? 9.342 3.356 -6.402 1.00 85.25 111 TYR A N 1
ATOM 994 C CA . TYR A 1 111 ? 7.882 3.372 -6.383 1.00 85.25 111 TYR A CA 1
ATOM 995 C C . TYR A 1 111 ? 7.322 2.107 -5.739 1.00 85.25 111 TYR A C 1
ATOM 997 O O . TYR A 1 111 ? 6.539 2.205 -4.804 1.00 85.25 111 TYR A O 1
ATOM 1005 N N . ILE A 1 112 ? 7.769 0.922 -6.161 1.00 81.81 112 ILE A N 1
ATOM 1006 C CA . ILE A 1 112 ? 7.318 -0.347 -5.580 1.00 81.81 112 ILE A CA 1
ATOM 1007 C C . ILE A 1 112 ? 7.727 -0.428 -4.112 1.00 81.81 112 ILE A C 1
ATOM 1009 O O . ILE A 1 112 ? 6.882 -0.714 -3.272 1.00 81.81 112 ILE A O 1
ATOM 1013 N N . HIS A 1 113 ? 8.987 -0.144 -3.772 1.00 85.25 113 HIS A N 1
ATOM 1014 C CA . HIS A 1 113 ? 9.441 -0.220 -2.386 1.00 85.25 113 HIS A CA 1
ATOM 1015 C C . HIS A 1 113 ? 8.703 0.786 -1.505 1.00 85.25 113 HIS A C 1
ATOM 1017 O O . HIS A 1 113 ? 8.218 0.416 -0.445 1.00 85.25 113 HIS A O 1
ATOM 1023 N N . THR A 1 114 ? 8.583 2.049 -1.920 1.00 84.81 114 THR A N 1
ATOM 1024 C CA . THR A 1 114 ? 7.870 3.063 -1.129 1.00 84.81 114 THR A CA 1
ATOM 1025 C C . THR A 1 114 ? 6.387 2.757 -1.051 1.00 84.81 114 THR A C 1
ATOM 1027 O O . THR A 1 114 ? 5.850 2.793 0.046 1.00 84.81 114 THR A O 1
ATOM 1030 N N . TYR A 1 115 ? 5.723 2.394 -2.147 1.00 84.88 115 TYR A N 1
ATOM 1031 C CA . TYR A 1 115 ? 4.299 2.076 -2.144 1.00 84.88 115 TYR A CA 1
ATOM 1032 C C . TYR A 1 115 ? 4.006 0.840 -1.299 1.00 84.88 115 TYR A C 1
ATOM 1034 O O . TYR A 1 115 ? 3.178 0.908 -0.402 1.00 84.88 115 TYR A O 1
ATOM 1042 N N . ILE A 1 116 ? 4.723 -0.266 -1.512 1.00 82.38 116 ILE A N 1
ATOM 1043 C CA . ILE A 1 116 ? 4.529 -1.493 -0.732 1.00 82.38 116 ILE A CA 1
ATOM 1044 C C . ILE A 1 116 ? 4.890 -1.251 0.730 1.00 82.38 116 ILE A C 1
ATOM 1046 O O . ILE A 1 116 ? 4.094 -1.577 1.603 1.00 82.38 116 ILE A O 1
ATOM 1050 N N . HIS A 1 117 ? 6.044 -0.647 1.025 1.00 84.56 117 HIS A N 1
ATOM 1051 C CA . HIS A 1 117 ? 6.448 -0.403 2.407 1.00 84.56 117 HIS A CA 1
ATOM 1052 C C . HIS A 1 117 ? 5.483 0.554 3.106 1.00 84.56 117 HIS A C 1
ATOM 1054 O O . HIS A 1 117 ? 5.060 0.274 4.219 1.00 84.56 117 HIS A O 1
ATOM 1060 N N . THR A 1 118 ? 5.103 1.672 2.483 1.00 84.44 118 THR A N 1
ATOM 1061 C CA . THR A 1 118 ? 4.158 2.618 3.095 1.00 84.44 118 THR A CA 1
ATOM 1062 C C . THR A 1 118 ? 2.774 2.011 3.216 1.00 84.44 118 THR A C 1
ATOM 1064 O O . THR A 1 118 ? 2.197 2.108 4.289 1.00 84.44 118 THR A O 1
ATOM 1067 N N . TYR A 1 119 ? 2.250 1.335 2.194 1.00 85.06 119 TYR A N 1
ATOM 1068 C CA . TYR A 1 119 ? 0.932 0.713 2.248 1.00 85.06 119 TYR A CA 1
ATOM 1069 C C . TYR A 1 119 ? 0.887 -0.397 3.294 1.00 85.06 119 TYR A C 1
ATOM 1071 O O . TYR A 1 119 ? 0.030 -0.365 4.167 1.00 85.06 119 TYR A O 1
ATOM 1079 N N . ILE A 1 120 ? 1.839 -1.332 3.278 1.00 82.00 120 ILE A N 1
ATOM 1080 C CA . ILE A 1 120 ? 1.895 -2.420 4.260 1.00 82.00 120 ILE A CA 1
ATOM 1081 C C . ILE A 1 120 ? 2.133 -1.858 5.658 1.00 82.00 120 ILE A C 1
ATOM 1083 O O . ILE A 1 120 ? 1.390 -2.200 6.571 1.00 82.00 120 ILE A O 1
ATOM 1087 N N . HIS A 1 121 ? 3.116 -0.975 5.847 1.00 84.25 121 HIS A N 1
ATOM 1088 C CA . HIS A 1 121 ? 3.404 -0.422 7.167 1.00 84.25 121 HIS A CA 1
ATOM 1089 C C . HIS A 1 121 ? 2.224 0.395 7.691 1.00 84.25 121 HIS A C 1
ATOM 1091 O O . HIS A 1 121 ? 1.820 0.204 8.829 1.00 84.25 121 HIS A O 1
ATOM 1097 N N . THR A 1 122 ? 1.641 1.289 6.890 1.00 84.06 122 THR A N 1
ATOM 1098 C CA . THR A 1 122 ? 0.491 2.090 7.333 1.00 84.06 122 THR A CA 1
ATOM 1099 C C . THR A 1 122 ? -0.733 1.220 7.547 1.00 84.06 122 THR A C 1
ATOM 1101 O O . THR A 1 122 ? -1.346 1.343 8.596 1.00 84.06 122 THR A O 1
ATOM 1104 N N . TYR A 1 123 ? -1.071 0.308 6.637 1.00 84.75 123 TYR A N 1
ATOM 1105 C CA . TYR A 1 123 ? -2.237 -0.559 6.782 1.00 84.75 123 TYR A CA 1
ATOM 1106 C C . TYR A 1 123 ? -2.091 -1.492 7.979 1.00 84.75 123 TYR A C 1
ATOM 1108 O O . TYR A 1 123 ? -2.963 -1.508 8.837 1.00 84.75 123 TYR A O 1
ATOM 1116 N N . ILE A 1 124 ? -0.973 -2.212 8.100 1.00 81.69 124 ILE A N 1
ATOM 1117 C CA . ILE A 1 124 ? -0.739 -3.117 9.230 1.00 81.69 124 ILE A CA 1
ATOM 1118 C C . ILE A 1 124 ? -0.661 -2.324 10.530 1.00 81.69 124 ILE A C 1
ATOM 1120 O O . ILE A 1 124 ? -1.350 -2.674 11.481 1.00 81.69 124 ILE A O 1
ATOM 1124 N N . HIS A 1 125 ? 0.125 -1.248 10.590 1.00 83.94 125 HIS A N 1
ATOM 1125 C CA . HIS A 1 125 ? 0.256 -0.474 11.821 1.00 83.94 125 HIS A CA 1
ATOM 1126 C C . HIS A 1 125 ? -1.074 0.164 12.214 1.00 83.94 125 HIS A C 1
ATOM 1128 O O . HIS A 1 125 ? -1.465 0.068 13.369 1.00 83.94 125 HIS A O 1
ATOM 1134 N N . THR A 1 126 ? -1.797 0.799 11.288 1.00 83.75 126 THR A N 1
ATOM 1135 C CA . THR A 1 126 ? -3.094 1.413 11.607 1.00 83.75 126 THR A CA 1
ATOM 1136 C C . THR A 1 126 ? -4.131 0.360 11.945 1.00 83.75 126 THR A C 1
ATOM 1138 O O . THR A 1 126 ? -4.794 0.515 12.960 1.00 83.75 126 THR A O 1
ATOM 1141 N N . TYR A 1 127 ? -4.251 -0.726 11.184 1.00 84.06 127 TYR A N 1
ATOM 1142 C CA . TYR A 1 127 ? -5.226 -1.779 11.452 1.00 84.06 127 TYR A CA 1
ATOM 1143 C C . TYR A 1 127 ? -4.935 -2.485 12.773 1.00 84.06 127 TYR A C 1
ATOM 1145 O O . TYR A 1 127 ? -5.820 -2.585 13.610 1.00 84.06 127 TYR A O 1
ATOM 1153 N N . ILE A 1 128 ? -3.693 -2.916 13.012 1.00 81.75 128 ILE A N 1
ATOM 1154 C CA . ILE A 1 128 ? -3.319 -3.575 14.267 1.00 81.75 128 ILE A CA 1
ATOM 1155 C C . ILE A 1 128 ? -3.450 -2.600 15.433 1.00 81.75 128 ILE A C 1
ATOM 1157 O O . ILE A 1 128 ? -4.075 -2.947 16.429 1.00 81.75 128 ILE A O 1
ATOM 1161 N N . HIS A 1 129 ? -2.914 -1.382 15.326 1.00 83.94 129 HIS A N 1
ATOM 1162 C CA . HIS A 1 129 ? -3.003 -0.411 16.413 1.00 83.94 129 HIS A CA 1
ATOM 1163 C C . HIS A 1 129 ? -4.456 -0.045 16.703 1.00 83.94 129 HIS A C 1
ATOM 1165 O O . HIS A 1 129 ? -4.853 -0.055 17.859 1.00 83.94 129 HIS A O 1
ATOM 1171 N N . THR A 1 130 ? -5.264 0.260 15.685 1.00 83.50 130 THR A N 1
ATOM 1172 C CA . THR A 1 130 ? -6.681 0.584 15.890 1.00 83.50 130 THR A CA 1
ATOM 1173 C C . THR A 1 130 ? -7.429 -0.617 16.429 1.00 83.50 130 THR A C 1
ATOM 1175 O O . THR A 1 130 ? -8.036 -0.471 17.473 1.00 83.50 130 THR A O 1
ATOM 1178 N N . TYR A 1 131 ? -7.320 -1.799 15.823 1.00 83.69 131 TYR A N 1
ATOM 1179 C CA . TYR A 1 131 ? -8.026 -2.994 16.275 1.00 83.69 131 TYR A CA 1
ATOM 1180 C C . TYR A 1 131 ? -7.642 -3.375 17.703 1.00 83.69 131 TYR A C 1
ATOM 1182 O O . TYR A 1 131 ? -8.524 -3.537 18.540 1.00 83.69 131 TYR A O 1
ATOM 1190 N N . ILE A 1 132 ? -6.346 -3.461 18.016 1.00 81.12 132 ILE A N 1
ATOM 1191 C CA . ILE A 1 132 ? -5.872 -3.786 19.366 1.00 81.12 132 ILE A CA 1
ATOM 1192 C C . ILE A 1 132 ? -6.289 -2.692 20.341 1.00 81.12 132 ILE A C 1
ATOM 1194 O O . ILE A 1 132 ? -6.873 -3.008 21.371 1.00 81.12 132 ILE A O 1
ATOM 1198 N N . HIS A 1 133 ? -6.044 -1.417 20.031 1.00 82.75 133 HIS A N 1
ATOM 1199 C CA . HIS A 1 133 ? -6.402 -0.326 20.931 1.00 82.75 133 HIS A CA 1
ATOM 1200 C C . HIS A 1 133 ? -7.912 -0.275 21.151 1.00 82.75 133 HIS A C 1
ATOM 1202 O O . HIS A 1 133 ? -8.349 -0.227 22.291 1.00 82.75 133 HIS A O 1
ATOM 1208 N N . THR A 1 134 ? -8.733 -0.333 20.102 1.00 83.25 134 THR A N 1
ATOM 1209 C CA . THR A 1 134 ? -10.191 -0.313 20.242 1.00 83.25 134 THR A CA 1
ATOM 1210 C C . THR A 1 134 ? -10.689 -1.556 20.943 1.00 83.25 134 THR A C 1
ATOM 1212 O O . THR A 1 134 ? -11.502 -1.425 21.844 1.00 83.25 134 THR A O 1
ATOM 1215 N N . TYR A 1 135 ? -10.209 -2.749 20.595 1.00 82.94 135 TYR A N 1
ATOM 1216 C CA . TYR A 1 135 ? -10.693 -3.988 21.196 1.00 82.94 135 TYR A CA 1
ATOM 1217 C C . TYR A 1 135 ? -10.283 -4.072 22.662 1.00 82.94 135 TYR A C 1
ATOM 1219 O O . TYR A 1 135 ? -11.134 -4.274 23.514 1.00 82.94 135 TYR A O 1
ATOM 1227 N N . ILE A 1 136 ? -9.009 -3.838 22.983 1.00 80.62 136 ILE A N 1
ATOM 1228 C CA . ILE A 1 136 ? -8.529 -3.856 24.366 1.00 80.62 136 ILE A CA 1
ATOM 1229 C C . ILE A 1 136 ? -9.176 -2.728 25.162 1.00 80.62 136 ILE A C 1
ATOM 1231 O O . ILE A 1 136 ? -9.709 -2.991 26.233 1.00 80.62 136 ILE A O 1
ATOM 1235 N N . HIS A 1 137 ? -9.184 -1.493 24.658 1.00 81.38 137 HIS A N 1
ATOM 1236 C CA . HIS A 1 137 ? -9.780 -0.376 25.385 1.00 81.38 137 HIS A CA 1
ATOM 1237 C C . HIS A 1 137 ? -11.278 -0.588 25.582 1.00 81.38 137 HIS A C 1
ATOM 1239 O O . HIS A 1 137 ? -11.758 -0.441 26.695 1.00 81.38 137 HIS A O 1
ATOM 1245 N N . THR A 1 138 ? -12.035 -0.960 24.546 1.00 81.94 138 THR A N 1
ATOM 1246 C CA . THR A 1 138 ? -13.478 -1.201 24.701 1.00 81.94 138 THR A CA 1
ATOM 1247 C C . THR A 1 138 ? -13.743 -2.411 25.575 1.00 81.94 138 THR A C 1
ATOM 1249 O O . THR A 1 138 ? -14.555 -2.296 26.480 1.00 81.94 138 THR A O 1
ATOM 1252 N N . TYR A 1 139 ? -13.051 -3.534 25.395 1.00 82.00 139 TYR A N 1
ATOM 1253 C CA . TYR A 1 139 ? -13.268 -4.734 26.199 1.00 82.00 139 TYR A CA 1
ATOM 1254 C C . TYR A 1 139 ? -12.895 -4.499 27.660 1.00 82.00 139 TYR A C 1
ATOM 1256 O O . TYR A 1 139 ? -13.709 -4.745 28.538 1.00 82.00 139 TYR A O 1
ATOM 1264 N N . ILE A 1 140 ? -11.708 -3.957 27.941 1.00 79.94 140 ILE A N 1
ATOM 1265 C CA . ILE A 1 140 ? -11.281 -3.665 29.313 1.00 79.94 140 ILE A CA 1
ATOM 1266 C C . ILE A 1 140 ? -12.169 -2.586 29.923 1.00 79.94 140 ILE A C 1
ATOM 1268 O O . ILE A 1 140 ? -12.670 -2.781 31.023 1.00 79.94 140 ILE A O 1
ATOM 1272 N N . HIS A 1 141 ? -12.408 -1.471 29.230 1.00 79.69 141 HIS A N 1
ATOM 1273 C CA . HIS A 1 141 ? -13.227 -0.395 29.780 1.00 79.69 141 HIS A CA 1
ATOM 1274 C C . HIS A 1 141 ? -14.666 -0.856 29.998 1.00 79.69 141 HIS A C 1
ATOM 1276 O O . HIS A 1 141 ? -15.216 -0.591 31.055 1.00 79.69 141 HIS A O 1
ATOM 1282 N N . THR A 1 142 ? -15.293 -1.556 29.051 1.00 81.06 142 THR A N 1
ATOM 1283 C CA . THR A 1 142 ? -16.665 -2.057 29.235 1.00 81.06 142 THR A CA 1
ATOM 1284 C C . THR A 1 142 ? -16.717 -3.144 30.293 1.00 81.06 142 THR A C 1
ATOM 1286 O O . THR A 1 142 ? -17.579 -3.070 31.154 1.00 81.06 142 THR A O 1
ATOM 1289 N N . TYR A 1 143 ? -15.790 -4.101 30.304 1.00 80.44 143 TYR A N 1
ATOM 1290 C CA . TYR A 1 143 ? -15.792 -5.175 31.291 1.00 80.44 143 TYR A CA 1
ATOM 1291 C C . TYR A 1 143 ? -15.524 -4.637 32.693 1.00 80.44 143 TYR A C 1
ATOM 1293 O O . TYR A 1 143 ? -16.281 -4.937 33.604 1.00 80.44 143 TYR A O 1
ATOM 1301 N N . ILE A 1 144 ? -14.504 -3.795 32.877 1.00 79.31 144 ILE A N 1
ATOM 1302 C CA . ILE A 1 144 ? -14.207 -3.179 34.174 1.00 79.31 144 ILE A CA 1
ATOM 1303 C C . ILE A 1 144 ? -15.335 -2.237 34.579 1.00 79.31 144 ILE A C 1
ATOM 1305 O O . ILE A 1 144 ? -15.812 -2.335 35.703 1.00 79.31 144 ILE A O 1
ATOM 1309 N N . HIS A 1 145 ? -15.792 -1.349 33.695 1.00 78.94 145 HIS A N 1
ATOM 1310 C CA . HIS A 1 145 ? -16.854 -0.408 34.035 1.00 78.94 145 HIS A CA 1
ATOM 1311 C C . HIS A 1 145 ? -18.148 -1.142 34.361 1.00 78.94 145 HIS A C 1
ATOM 1313 O O . HIS A 1 145 ? -18.734 -0.867 35.394 1.00 78.94 145 HIS A O 1
ATOM 1319 N N . ILE A 1 146 ? -18.594 -2.087 33.530 1.00 80.38 146 ILE A N 1
ATOM 1320 C CA . ILE A 1 146 ? -19.807 -2.861 33.798 1.00 80.38 146 ILE A CA 1
ATOM 1321 C C . ILE A 1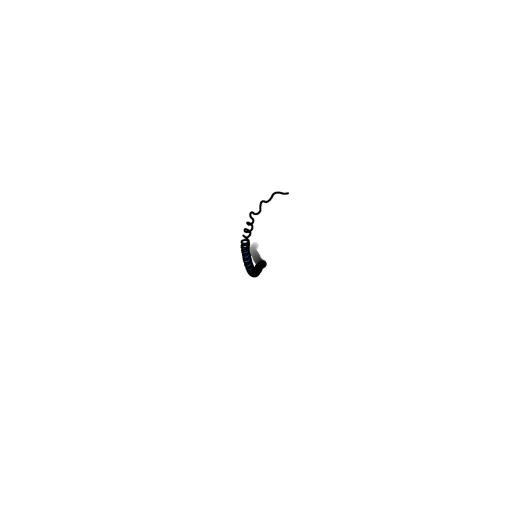 146 ? -19.598 -3.685 35.059 1.00 80.38 146 ILE A C 1
ATOM 1323 O O . ILE A 1 146 ? -20.386 -3.529 35.970 1.00 80.38 146 ILE A O 1
ATOM 1327 N N . TYR A 1 147 ? -18.534 -4.477 35.181 1.00 78.62 147 TYR A N 1
ATOM 1328 C CA . TYR A 1 147 ? -18.340 -5.340 36.345 1.00 78.62 147 TYR A CA 1
ATOM 1329 C C . TYR A 1 147 ? -18.221 -4.542 37.643 1.00 78.62 147 TYR A C 1
ATOM 1331 O O . TYR A 1 147 ? -18.922 -4.841 38.599 1.00 78.62 147 TYR A O 1
ATOM 1339 N N . ILE A 1 148 ? -17.388 -3.499 37.692 1.00 78.19 148 ILE A N 1
ATOM 1340 C CA . ILE A 1 148 ? -17.235 -2.668 38.891 1.00 78.19 148 ILE A CA 1
ATOM 1341 C C . ILE A 1 148 ? -18.513 -1.883 39.157 1.00 78.19 148 ILE A C 1
ATOM 1343 O O . ILE A 1 148 ? -19.004 -1.912 40.281 1.00 78.19 148 ILE A O 1
ATOM 1347 N N . HIS A 1 149 ? -19.077 -1.203 38.157 1.00 77.56 149 HIS A N 1
ATOM 1348 C CA . HIS A 1 149 ? -20.283 -0.408 38.361 1.00 77.56 149 HIS A CA 1
ATOM 1349 C C . HIS A 1 149 ? -21.450 -1.303 38.751 1.00 77.56 149 HIS A C 1
ATOM 1351 O O . HIS A 1 149 ? -22.082 -1.032 39.757 1.00 77.56 149 HIS A O 1
ATOM 1357 N N . THR A 1 150 ? -21.737 -2.384 38.025 1.00 78.31 150 THR A N 1
ATOM 1358 C CA . THR A 1 150 ? -22.831 -3.287 38.387 1.00 78.31 150 THR A CA 1
ATOM 1359 C C . THR A 1 150 ? -22.549 -3.954 39.712 1.00 78.31 150 THR A C 1
ATOM 1361 O O . THR A 1 150 ? -23.406 -3.875 40.568 1.00 78.31 150 THR A O 1
ATOM 1364 N N . TYR A 1 151 ? -21.372 -4.538 39.942 1.00 77.25 151 TYR A N 1
ATOM 1365 C CA . TYR A 1 151 ? -21.114 -5.261 41.187 1.00 77.25 151 TYR A CA 1
ATOM 1366 C C . TYR A 1 151 ? -21.122 -4.320 42.388 1.00 77.25 151 TYR A C 1
ATOM 1368 O O . TYR A 1 151 ? -21.836 -4.580 43.346 1.00 77.25 151 TYR A O 1
ATOM 1376 N N . ILE A 1 152 ? -20.404 -3.195 42.346 1.00 76.25 152 ILE A N 1
ATOM 1377 C CA . ILE A 1 152 ? -20.402 -2.245 43.464 1.00 76.25 152 ILE A CA 1
ATOM 1378 C C . ILE A 1 152 ? -21.778 -1.607 43.610 1.00 76.25 152 ILE A C 1
ATOM 1380 O O . ILE A 1 152 ? -22.297 -1.595 44.720 1.00 76.25 152 ILE A O 1
ATOM 1384 N N . HIS A 1 153 ? -22.403 -1.113 42.541 1.00 77.25 153 HIS A N 1
ATOM 1385 C CA . HIS A 1 153 ? -23.713 -0.469 42.645 1.00 77.25 153 HIS A CA 1
ATOM 1386 C C . HIS A 1 153 ? -24.778 -1.454 43.114 1.00 77.25 153 HIS A C 1
ATOM 1388 O O . HIS A 1 153 ? -25.507 -1.137 44.044 1.00 77.25 153 HIS A O 1
ATOM 1394 N N . THR A 1 154 ? -24.876 -2.655 42.534 1.00 77.06 154 THR A N 1
ATOM 1395 C CA . THR A 1 154 ? -25.858 -3.640 42.997 1.00 77.06 154 THR A CA 1
ATOM 1396 C C . THR A 1 154 ? -25.536 -4.068 44.408 1.00 77.06 154 THR A C 1
ATOM 1398 O O . THR A 1 154 ? -26.427 -4.002 45.230 1.00 77.06 154 THR A O 1
ATOM 1401 N N . TYR A 1 155 ? -24.295 -4.429 44.735 1.00 76.50 155 TYR A N 1
ATOM 1402 C CA . TYR A 1 155 ? -23.974 -4.938 46.067 1.00 76.50 155 TYR A CA 1
ATOM 1403 C C . TYR A 1 155 ? -24.153 -3.863 47.136 1.00 76.50 155 TYR A C 1
ATOM 1405 O O . TYR A 1 155 ? -24.788 -4.120 48.148 1.00 76.50 155 TYR A O 1
ATOM 1413 N N . THR A 1 156 ? -23.670 -2.638 46.914 1.00 76.69 156 THR A N 1
ATOM 1414 C CA . THR A 1 156 ? -23.871 -1.536 47.866 1.00 76.69 156 THR A CA 1
ATOM 1415 C C . THR A 1 156 ? -25.335 -1.140 47.946 1.00 76.69 156 THR A C 1
ATOM 1417 O O . THR A 1 156 ? -25.867 -1.089 49.047 1.00 76.69 156 THR A O 1
ATOM 1420 N N . HIS A 1 157 ? -26.027 -0.937 46.823 1.00 77.25 157 HIS A N 1
ATOM 1421 C CA . HIS A 1 157 ? -27.432 -0.547 46.841 1.00 77.25 157 HIS A CA 1
ATOM 1422 C C . HIS A 1 157 ? -28.298 -1.644 47.455 1.00 77.25 157 HIS A C 1
ATOM 1424 O O . HIS A 1 157 ? -29.076 -1.358 48.354 1.00 77.25 157 HIS A O 1
ATOM 1430 N N . THR A 1 158 ? -28.162 -2.906 47.040 1.00 76.94 158 THR A N 1
ATOM 1431 C CA . THR A 1 158 ? -28.952 -3.999 47.618 1.00 76.94 158 THR A CA 1
ATOM 1432 C C . THR A 1 158 ? -28.591 -4.214 49.072 1.00 76.94 158 THR A C 1
ATOM 1434 O O . THR A 1 158 ? -29.498 -4.315 49.883 1.00 76.94 158 THR A O 1
ATOM 1437 N N . TYR A 1 159 ? -27.310 -4.255 49.442 1.00 76.62 159 TYR A N 1
ATOM 1438 C CA . TYR A 1 159 ? -26.918 -4.532 50.823 1.00 76.62 159 TYR A CA 1
ATOM 1439 C C . TYR A 1 159 ? -27.309 -3.383 51.751 1.00 76.62 159 TYR A C 1
ATOM 1441 O O . TYR A 1 159 ? -27.947 -3.620 52.767 1.00 76.62 159 TYR A O 1
ATOM 1449 N N . ILE A 1 160 ? -27.015 -2.134 51.386 1.00 75.12 160 ILE A N 1
ATOM 1450 C CA . ILE A 1 160 ? -27.369 -0.964 52.197 1.00 75.12 160 ILE A CA 1
ATOM 1451 C C . ILE A 1 160 ? -28.888 -0.807 52.253 1.00 75.12 160 ILE A C 1
ATOM 1453 O O . ILE A 1 160 ? -29.437 -0.699 53.344 1.00 75.12 160 ILE A O 1
ATOM 1457 N N . HIS A 1 161 ? -29.584 -0.844 51.113 1.00 76.31 161 HIS A N 1
ATOM 1458 C CA . HIS A 1 161 ? -31.035 -0.670 51.094 1.00 76.31 161 HIS A CA 1
ATOM 1459 C C . HIS A 1 161 ? -31.739 -1.807 51.834 1.00 76.31 161 HIS A C 1
ATOM 1461 O O . HIS A 1 161 ? -32.578 -1.543 52.685 1.00 76.31 161 HIS A O 1
ATOM 1467 N N . THR A 1 162 ? -31.409 -3.073 51.561 1.00 77.94 162 THR A N 1
ATOM 1468 C CA . THR A 1 162 ? -32.070 -4.193 52.251 1.00 77.94 162 THR A CA 1
ATOM 1469 C C . THR A 1 162 ? -31.708 -4.222 53.726 1.00 77.94 162 THR A C 1
ATOM 1471 O O . THR A 1 162 ? -32.609 -4.321 54.546 1.00 77.94 162 THR A O 1
ATOM 1474 N N . TYR A 1 163 ? -30.437 -4.069 54.097 1.00 78.44 163 TYR A N 1
ATOM 1475 C CA . TYR A 1 163 ? -30.034 -4.161 55.495 1.00 78.44 163 TYR A CA 1
ATOM 1476 C C . TYR A 1 163 ? -30.575 -2.988 56.309 1.00 78.44 163 TYR A C 1
ATOM 1478 O O . TYR A 1 163 ? -31.169 -3.210 57.359 1.00 78.44 163 TYR A O 1
ATOM 1486 N N . ILE A 1 164 ? -30.446 -1.748 55.821 1.00 79.75 164 ILE A N 1
ATOM 1487 C CA . ILE A 1 164 ? -30.952 -0.575 56.543 1.00 79.75 164 ILE A CA 1
ATOM 1488 C C . ILE A 1 164 ? -32.477 -0.568 56.549 1.00 79.75 164 ILE A C 1
ATOM 1490 O O . ILE A 1 164 ? -33.050 -0.446 57.627 1.00 79.75 164 ILE A O 1
ATOM 1494 N N . CYS A 1 165 ? -33.156 -0.733 55.405 1.00 78.75 165 CYS A N 1
ATOM 1495 C CA . CYS A 1 165 ? -34.622 -0.718 55.408 1.00 78.75 165 CYS A CA 1
ATOM 1496 C C . CYS A 1 165 ? -35.191 -1.862 56.240 1.00 78.75 165 CYS A C 1
ATOM 1498 O O . CYS A 1 165 ? -36.086 -1.606 57.035 1.00 78.75 165 CYS A O 1
ATOM 1500 N N . MET A 1 166 ? -34.675 -3.090 56.116 1.00 79.62 166 MET A N 1
ATOM 1501 C CA . MET A 1 166 ? -35.181 -4.213 56.910 1.00 79.62 166 MET A CA 1
ATOM 1502 C C . MET A 1 166 ? -34.865 -4.025 58.390 1.00 79.62 166 MET A C 1
ATOM 1504 O O . MET A 1 166 ? -35.755 -4.196 59.212 1.00 79.62 166 MET A O 1
ATOM 1508 N N . TYR A 1 167 ? -33.643 -3.632 58.754 1.00 82.88 167 TYR A N 1
ATOM 1509 C CA . TYR A 1 167 ? -33.281 -3.449 60.160 1.00 82.88 167 TYR A CA 1
ATOM 1510 C C . TYR A 1 167 ? -34.074 -2.313 60.808 1.00 82.88 167 TYR A C 1
ATOM 1512 O O . TYR A 1 167 ? -34.640 -2.498 61.882 1.00 82.88 167 TYR A O 1
ATOM 1520 N N . VAL A 1 168 ? -34.170 -1.158 60.144 1.00 83.94 168 VAL A N 1
ATOM 1521 C CA . VAL A 1 168 ? -34.925 -0.004 60.649 1.00 83.94 168 VAL A CA 1
ATOM 1522 C C . VAL A 1 168 ? -36.415 -0.327 60.717 1.00 83.94 168 VAL A C 1
ATOM 1524 O O . VAL A 1 168 ? -37.035 -0.068 61.745 1.00 83.94 168 VAL A O 1
ATOM 1527 N N . TYR A 1 169 ? -36.989 -0.942 59.679 1.00 84.44 169 TYR A N 1
ATOM 1528 C CA . TYR A 1 169 ? -38.398 -1.340 59.680 1.00 84.44 169 TYR A CA 1
ATOM 1529 C C . TYR A 1 169 ? -38.701 -2.347 60.791 1.00 84.44 169 TYR A C 1
ATOM 1531 O O . TYR A 1 169 ? -39.629 -2.136 61.568 1.00 84.44 169 TYR A O 1
ATOM 1539 N N . MET A 1 170 ? -37.892 -3.403 60.917 1.00 82.88 170 MET A N 1
ATOM 1540 C CA . MET A 1 170 ? -38.069 -4.421 61.954 1.00 82.88 170 MET A CA 1
ATOM 1541 C C . MET A 1 170 ? -37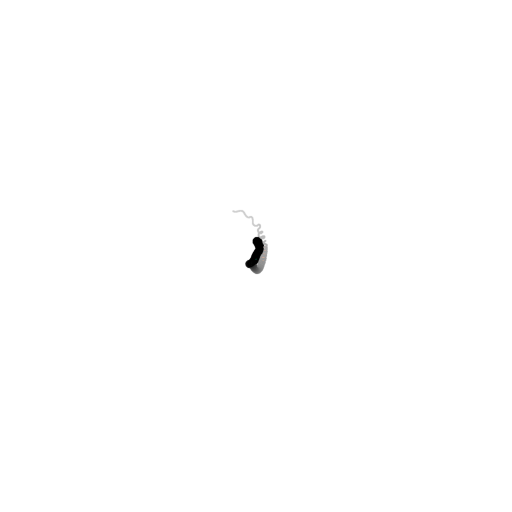.880 -3.832 63.352 1.00 82.88 170 MET A C 1
ATOM 1543 O O . MET A 1 170 ? -38.668 -4.134 64.242 1.00 82.88 170 MET A O 1
ATOM 1547 N N . TYR A 1 171 ? -36.889 -2.959 63.551 1.00 87.56 171 TYR A N 1
ATOM 1548 C CA . TYR A 1 171 ? -36.661 -2.294 64.833 1.00 87.56 171 TYR A CA 1
ATOM 1549 C C . TYR A 1 171 ? -37.836 -1.392 65.221 1.00 87.56 171 TYR A C 1
ATOM 1551 O O . TYR A 1 171 ? -38.338 -1.493 66.339 1.00 87.56 171 TYR A O 1
ATOM 1559 N N . ILE A 1 172 ? -38.314 -0.552 64.297 1.00 86.50 172 ILE A N 1
ATOM 1560 C CA . ILE A 1 172 ? -39.472 0.321 64.531 1.00 86.50 172 ILE A CA 1
ATOM 1561 C C . ILE A 1 172 ? -40.717 -0.521 64.814 1.00 86.50 172 ILE A C 1
ATOM 1563 O O . ILE A 1 172 ? -41.426 -0.252 65.781 1.00 86.50 172 ILE A O 1
ATOM 1567 N N . TYR A 1 173 ? -40.968 -1.560 64.014 1.00 89.50 173 TYR A N 1
ATOM 1568 C CA . TYR A 1 173 ? -42.116 -2.444 64.193 1.00 89.50 173 TYR A CA 1
ATOM 1569 C C . TYR A 1 173 ? -42.087 -3.143 65.557 1.00 89.50 173 TYR A C 1
ATOM 1571 O O . TYR A 1 173 ? -43.078 -3.109 66.285 1.00 89.50 173 TYR A O 1
ATOM 1579 N N . ILE A 1 174 ? -40.943 -3.720 65.940 1.00 86.19 174 ILE A N 1
ATOM 1580 C CA . ILE A 1 174 ? -40.762 -4.377 67.242 1.00 86.19 174 ILE A CA 1
ATOM 1581 C C . ILE A 1 174 ? -40.929 -3.368 68.381 1.00 86.19 174 ILE A C 1
ATOM 1583 O O . ILE A 1 174 ? -41.629 -3.660 69.348 1.00 86.19 174 ILE A O 1
ATOM 1587 N N . TYR A 1 175 ? -40.334 -2.179 68.269 1.00 90.50 175 TYR A N 1
ATOM 1588 C CA . TYR A 1 175 ? -40.440 -1.141 69.293 1.00 90.50 175 TYR A CA 1
ATOM 1589 C C . TYR A 1 175 ? -41.892 -0.692 69.498 1.00 90.50 175 TYR A C 1
ATOM 1591 O O . TYR A 1 175 ? -42.368 -0.656 70.632 1.00 90.50 175 TYR A O 1
ATOM 1599 N N . ILE A 1 176 ? -42.616 -0.413 68.408 1.00 88.88 176 ILE A N 1
ATOM 1600 C CA . ILE A 1 176 ? -44.037 -0.043 68.456 1.00 88.88 176 ILE A CA 1
ATOM 1601 C C . ILE A 1 176 ? -44.866 -1.187 69.047 1.00 88.88 176 ILE A C 1
ATOM 1603 O O . ILE A 1 176 ? -45.692 -0.947 69.925 1.00 88.88 176 ILE A O 1
ATOM 1607 N N . TYR A 1 177 ? -44.635 -2.426 68.609 1.00 91.62 177 TYR A N 1
ATOM 1608 C CA . TYR A 1 177 ? -45.354 -3.593 69.118 1.00 91.62 177 TYR A CA 1
ATOM 1609 C C . TYR A 1 177 ? -45.150 -3.773 70.627 1.00 91.62 177 TYR A C 1
ATOM 1611 O O . TYR A 1 177 ? -46.123 -3.920 71.366 1.00 91.62 177 TYR A O 1
ATOM 1619 N N . ILE A 1 178 ? -43.901 -3.702 71.102 1.00 89.19 178 ILE A N 1
ATOM 1620 C CA . ILE A 1 178 ? -43.574 -3.788 72.531 1.00 89.19 178 ILE A CA 1
ATOM 1621 C C . ILE A 1 178 ? -44.224 -2.636 73.300 1.00 89.19 178 ILE A C 1
ATOM 1623 O O . ILE A 1 178 ? -44.814 -2.871 74.352 1.00 89.19 178 ILE A O 1
ATOM 1627 N N . TYR A 1 179 ? -44.155 -1.409 72.780 1.00 91.69 179 TYR A N 1
ATOM 1628 C CA . TYR A 1 179 ? -44.759 -0.243 73.421 1.00 91.69 179 TYR A CA 1
ATOM 1629 C C . TYR A 1 179 ? -46.277 -0.403 73.584 1.00 91.69 179 TYR A C 1
ATOM 1631 O O . TYR A 1 179 ? -46.797 -0.237 74.688 1.00 91.69 179 TYR A O 1
ATOM 1639 N N . ILE A 1 180 ? -46.978 -0.804 72.517 1.00 89.44 180 ILE A N 1
ATOM 1640 C CA . ILE A 1 180 ? -48.425 -1.066 72.551 1.00 89.44 180 ILE A CA 1
ATOM 1641 C C . ILE A 1 180 ? -48.743 -2.197 73.531 1.00 89.44 180 ILE A C 1
ATOM 1643 O O . ILE A 1 180 ? -49.680 -2.078 74.318 1.00 89.44 180 ILE A O 1
ATOM 1647 N N . TYR A 1 181 ? -47.961 -3.278 73.517 1.00 92.62 181 TYR A N 1
ATOM 1648 C CA . TYR A 1 181 ? -48.161 -4.418 74.409 1.00 92.62 181 TYR A CA 1
ATOM 1649 C C . TYR A 1 181 ? -47.979 -4.039 75.886 1.00 92.62 181 TYR A C 1
ATOM 1651 O O . TYR A 1 181 ? -48.814 -4.388 76.721 1.00 92.62 181 TYR A O 1
ATOM 1659 N N . ILE A 1 182 ? -46.937 -3.268 76.213 1.00 88.50 182 ILE A N 1
ATOM 1660 C CA . ILE A 1 182 ? -46.723 -2.740 77.568 1.00 88.50 182 ILE A CA 1
ATOM 1661 C C . ILE A 1 182 ? -47.880 -1.826 77.960 1.00 88.50 182 ILE A C 1
ATOM 1663 O O . ILE A 1 182 ? -48.418 -1.966 79.055 1.00 88.50 182 ILE A O 1
ATOM 1667 N N . GLN A 1 183 ? -48.302 -0.921 77.076 1.00 90.69 183 GLN A N 1
ATOM 1668 C CA . GLN A 1 183 ? -49.412 -0.020 77.364 1.00 90.69 183 GLN A CA 1
ATOM 1669 C C . GLN A 1 183 ? -50.723 -0.783 77.589 1.00 90.69 183 GLN A C 1
ATOM 1671 O O . GLN A 1 183 ? -51.455 -0.463 78.523 1.00 90.69 183 GLN A O 1
ATOM 1676 N N . TYR A 1 184 ? -50.984 -1.831 76.806 1.00 92.75 184 TYR A N 1
ATOM 1677 C CA . TYR A 1 184 ? -52.112 -2.736 77.013 1.00 92.75 184 TYR A CA 1
ATOM 1678 C C . TYR A 1 184 ? -52.053 -3.417 78.386 1.00 92.75 184 TYR A C 1
ATOM 1680 O O . TYR A 1 184 ? -53.041 -3.378 79.120 1.00 92.75 184 TYR A O 1
ATOM 1688 N N . ILE A 1 185 ? -50.897 -3.974 78.775 1.00 91.00 185 ILE A N 1
ATOM 1689 C CA . ILE A 1 185 ? -50.708 -4.568 80.110 1.00 91.00 185 ILE A CA 1
ATOM 1690 C C . ILE A 1 185 ? -50.939 -3.524 81.203 1.00 91.00 185 ILE A C 1
ATOM 1692 O O . ILE A 1 185 ? -51.670 -3.792 82.152 1.00 91.00 185 ILE A O 1
ATOM 1696 N N . CYS A 1 186 ? -50.355 -2.331 81.079 1.00 91.62 186 CYS A N 1
ATOM 1697 C CA . CYS A 1 186 ? -50.515 -1.258 82.058 1.00 91.62 186 CYS A CA 1
ATOM 1698 C C . CYS A 1 186 ? -51.987 -0.861 82.227 1.00 91.62 186 CYS A C 1
ATOM 1700 O O . CYS A 1 186 ? -52.455 -0.727 83.356 1.00 91.62 186 CYS A O 1
ATOM 1702 N N . ILE A 1 187 ? -52.727 -0.717 81.122 1.00 91.44 187 ILE A N 1
ATOM 1703 C CA . ILE A 1 187 ? -54.164 -0.415 81.145 1.00 91.44 187 ILE A CA 1
ATOM 1704 C C . ILE A 1 187 ? -54.941 -1.563 81.797 1.00 91.44 187 ILE A C 1
ATOM 1706 O O . ILE A 1 187 ? -55.779 -1.313 82.661 1.00 91.44 187 ILE A O 1
ATOM 1710 N N . TYR A 1 188 ? -54.648 -2.813 81.433 1.00 92.88 188 TYR A N 1
ATOM 1711 C CA . TYR A 1 188 ? -55.293 -3.988 82.017 1.00 92.88 188 TYR A CA 1
ATOM 1712 C C . TYR A 1 188 ? -55.075 -4.064 83.535 1.00 92.88 188 TYR A C 1
ATOM 1714 O O . TYR A 1 188 ? -56.032 -4.225 84.292 1.00 92.88 188 TYR A O 1
ATOM 1722 N N . VAL A 1 189 ? -53.833 -3.879 83.990 1.00 90.88 189 VAL A N 1
ATOM 1723 C CA . VAL A 1 189 ? -53.478 -3.854 85.416 1.00 90.88 189 VAL A CA 1
ATOM 1724 C C . VAL A 1 189 ? -54.169 -2.692 86.128 1.00 90.88 189 VAL A C 1
ATOM 1726 O O . VAL A 1 189 ? -54.731 -2.896 87.202 1.00 90.88 189 VAL A O 1
ATOM 1729 N N . TYR A 1 190 ? -54.190 -1.495 85.532 1.00 93.19 190 TYR A N 1
ATOM 1730 C CA . TYR A 1 190 ? -54.883 -0.334 86.096 1.00 93.19 190 TYR A CA 1
ATOM 1731 C C . TYR A 1 190 ? -56.381 -0.598 86.280 1.00 93.19 190 TYR A C 1
ATOM 1733 O O . TYR A 1 190 ? -56.911 -0.372 87.367 1.00 93.19 190 TYR A O 1
ATOM 1741 N N . ILE A 1 191 ? -57.052 -1.126 85.251 1.00 90.69 191 ILE A N 1
ATOM 1742 C CA . ILE A 1 191 ? -58.476 -1.476 85.310 1.00 90.69 191 ILE A CA 1
ATOM 1743 C C . ILE A 1 191 ? -58.717 -2.548 86.377 1.00 90.69 191 ILE A C 1
ATOM 1745 O O . ILE A 1 191 ? -59.636 -2.406 87.180 1.00 90.69 191 ILE A O 1
ATOM 1749 N N . TYR A 1 192 ? -57.886 -3.591 86.427 1.00 92.81 192 TYR A N 1
ATOM 1750 C CA . TYR A 1 192 ? -58.013 -4.659 87.418 1.00 92.81 192 TYR A CA 1
ATOM 1751 C C . TYR A 1 192 ? -57.880 -4.131 88.851 1.00 92.81 192 TYR A C 1
ATOM 1753 O O . TYR A 1 192 ? -58.730 -4.418 89.693 1.00 92.81 192 TYR A O 1
ATOM 1761 N N . ILE A 1 193 ? -56.855 -3.314 89.122 1.00 89.38 193 ILE A N 1
ATOM 1762 C CA . ILE A 1 193 ? -56.651 -2.683 90.434 1.00 89.38 193 ILE A CA 1
ATOM 1763 C C . ILE A 1 193 ? -57.825 -1.760 90.768 1.00 89.38 193 ILE A C 1
ATOM 1765 O O . ILE A 1 193 ? -58.338 -1.816 91.884 1.00 89.38 193 ILE A O 1
ATOM 1769 N N . TYR A 1 194 ? -58.278 -0.940 89.817 1.00 93.19 194 TYR A N 1
ATOM 1770 C CA . TYR A 1 194 ? -59.408 -0.034 90.017 1.00 93.19 194 TYR A CA 1
ATOM 1771 C C . TYR A 1 194 ? -60.689 -0.795 90.373 1.00 93.19 194 TYR A C 1
ATOM 1773 O O . TYR A 1 194 ? -61.338 -0.463 91.363 1.00 93.19 194 TYR A O 1
ATOM 1781 N N . ILE A 1 195 ? -61.021 -1.849 89.620 1.00 89.31 195 ILE A N 1
ATOM 1782 C CA . ILE A 1 195 ? -62.179 -2.711 89.894 1.00 89.31 195 ILE A CA 1
ATOM 1783 C C . ILE A 1 195 ? -62.030 -3.383 91.261 1.00 89.31 195 ILE A C 1
ATOM 1785 O O . ILE A 1 195 ? -62.977 -3.373 92.044 1.00 89.31 195 ILE A O 1
ATOM 1789 N N . TYR A 1 196 ? -60.853 -3.927 91.577 1.00 91.69 196 TYR A N 1
ATOM 1790 C CA . TYR A 1 196 ? -60.598 -4.576 92.863 1.00 91.69 196 TYR A CA 1
ATOM 1791 C C . TYR A 1 196 ? -60.786 -3.611 94.040 1.00 91.69 196 TYR A C 1
ATOM 1793 O O . TYR A 1 196 ? -61.500 -3.933 94.987 1.00 91.69 196 TYR A O 1
ATOM 1801 N N . ILE A 1 197 ? -60.201 -2.410 93.964 1.00 88.88 197 ILE A N 1
ATOM 1802 C CA . ILE A 1 197 ? -60.356 -1.367 94.987 1.00 88.88 197 ILE A CA 1
ATOM 1803 C C . ILE A 1 197 ? -61.820 -0.935 95.088 1.00 88.88 197 ILE A C 1
ATOM 1805 O O . ILE A 1 197 ? -62.342 -0.836 96.196 1.00 88.88 197 ILE A O 1
ATOM 1809 N N . TYR A 1 198 ? -62.496 -0.708 93.960 1.00 92.25 198 TYR A N 1
ATOM 1810 C CA . TYR A 1 198 ? -63.902 -0.311 93.939 1.00 92.25 198 TYR A CA 1
ATOM 1811 C C . TYR A 1 198 ? -64.797 -1.364 94.602 1.00 92.25 198 TYR A C 1
ATOM 1813 O O . TYR A 1 198 ? -65.593 -1.023 95.475 1.00 92.25 198 TYR A O 1
ATOM 1821 N N . ILE A 1 199 ? -64.626 -2.643 94.251 1.00 88.88 199 ILE A N 1
ATOM 1822 C CA . ILE A 1 199 ? -65.354 -3.761 94.864 1.00 88.88 199 ILE A CA 1
ATOM 1823 C C . ILE A 1 199 ? -65.030 -3.854 96.357 1.00 88.88 199 ILE A C 1
ATOM 1825 O O . ILE A 1 199 ? -65.946 -3.984 97.165 1.00 88.88 199 ILE A O 1
ATOM 1829 N N . TYR A 1 200 ? -63.755 -3.754 96.741 1.00 90.62 200 TYR A N 1
ATOM 1830 C CA . TYR A 1 200 ? -63.340 -3.811 98.142 1.00 90.62 200 TYR A CA 1
ATOM 1831 C C . TYR A 1 200 ? -63.971 -2.684 98.968 1.00 90.62 200 TYR A C 1
ATOM 1833 O O . TYR A 1 200 ? -64.558 -2.950 100.015 1.00 90.62 200 TYR A O 1
ATOM 1841 N N . ILE A 1 201 ? -63.910 -1.440 98.481 1.00 87.50 201 ILE A N 1
ATOM 1842 C CA . ILE A 1 201 ? -64.543 -0.281 99.126 1.00 87.50 201 ILE A CA 1
ATOM 1843 C C . ILE A 1 201 ? -66.058 -0.476 99.192 1.00 87.50 201 ILE A C 1
ATOM 1845 O O . ILE A 1 201 ? -66.645 -0.253 100.247 1.00 87.50 201 ILE A O 1
ATOM 1849 N N . TYR A 1 202 ? -66.695 -0.916 98.105 1.00 90.50 202 TYR A N 1
ATOM 1850 C CA . TYR A 1 202 ? -68.137 -1.152 98.068 1.00 90.50 202 TYR A CA 1
ATOM 1851 C C . TYR A 1 202 ? -68.569 -2.210 99.090 1.00 90.50 202 TYR A C 1
ATOM 1853 O O . TYR A 1 202 ? -69.489 -1.964 99.865 1.00 90.50 202 TYR A O 1
ATOM 1861 N N . ILE A 1 203 ? -67.878 -3.355 99.147 1.00 85.69 203 ILE A N 1
ATOM 1862 C CA . ILE A 1 203 ? -68.134 -4.416 100.132 1.00 85.69 203 ILE A CA 1
ATOM 1863 C C . ILE A 1 203 ? -67.892 -3.899 101.549 1.00 85.69 203 ILE A C 1
ATOM 1865 O O . ILE A 1 203 ? -68.701 -4.160 102.433 1.00 85.69 203 ILE A O 1
ATOM 1869 N N . TYR A 1 204 ? -66.804 -3.160 101.774 1.00 87.62 204 TYR A N 1
ATOM 1870 C CA . TYR A 1 204 ? -66.474 -2.608 103.084 1.00 87.62 204 TYR A CA 1
ATOM 1871 C C . TYR A 1 204 ? -67.534 -1.614 103.568 1.00 87.62 204 TYR A C 1
ATOM 1873 O O . TYR A 1 204 ? -68.008 -1.738 104.694 1.00 87.62 204 TYR A O 1
ATOM 1881 N N . ILE A 1 205 ? -67.959 -0.677 102.712 1.00 84.94 205 ILE A N 1
ATOM 1882 C CA . ILE A 1 205 ? -69.049 0.263 103.008 1.00 84.94 205 ILE A CA 1
ATOM 1883 C C . ILE A 1 205 ? -70.348 -0.502 103.247 1.00 84.94 205 ILE A C 1
ATOM 1885 O O . ILE A 1 205 ? -71.016 -0.246 104.242 1.00 84.94 205 ILE A O 1
ATOM 1889 N N . TYR A 1 206 ? -70.696 -1.460 102.385 1.00 85.62 206 TYR A N 1
ATOM 1890 C CA . TYR A 1 206 ? -71.898 -2.275 102.544 1.00 85.62 206 TYR A CA 1
ATOM 1891 C C . TYR A 1 206 ? -71.897 -3.019 103.887 1.00 85.62 206 TYR A C 1
ATOM 1893 O O . TYR A 1 206 ? -72.864 -2.926 104.640 1.00 85.62 206 TYR A O 1
ATOM 1901 N N . LEU A 1 207 ? -70.796 -3.690 104.235 1.00 81.56 207 LEU A N 1
ATOM 1902 C CA . LEU A 1 207 ? -70.648 -4.416 105.495 1.00 81.56 207 LEU A CA 1
ATOM 1903 C C . LEU A 1 207 ? -70.674 -3.470 106.701 1.00 81.56 207 LEU A C 1
ATOM 1905 O O . LEU A 1 207 ? -71.333 -3.780 107.691 1.00 81.56 207 LEU A O 1
ATOM 1909 N N . TRP A 1 208 ? -70.012 -2.311 106.620 1.00 84.81 208 TRP A N 1
ATOM 1910 C CA . TRP A 1 208 ? -70.064 -1.283 107.662 1.00 84.81 208 TRP A CA 1
ATOM 1911 C C . TRP A 1 208 ? -71.499 -0.788 107.850 1.00 84.81 208 TRP A C 1
ATOM 1913 O O . TRP A 1 208 ? -71.996 -0.782 108.974 1.00 84.81 208 TRP A O 1
ATOM 1923 N N . CYS A 1 209 ? -72.196 -0.425 106.771 1.00 77.94 209 CYS A N 1
ATOM 1924 C CA . CYS A 1 209 ? -73.591 0.006 106.812 1.00 77.94 209 CYS A CA 1
ATOM 1925 C C . CYS A 1 209 ? -74.507 -1.069 107.406 1.00 77.94 209 CYS A C 1
ATOM 1927 O O . CYS A 1 209 ? -75.367 -0.732 108.216 1.00 77.94 209 CYS A O 1
ATOM 1929 N N . VAL A 1 210 ? -74.312 -2.346 107.063 1.00 81.88 210 VAL A N 1
ATOM 1930 C CA . VAL A 1 210 ? -75.065 -3.462 107.656 1.00 81.88 210 VAL A CA 1
ATOM 1931 C C . VAL A 1 210 ? -74.750 -3.593 109.147 1.00 81.88 210 VAL A C 1
ATOM 1933 O O . VAL A 1 210 ? -75.673 -3.603 109.955 1.00 81.88 210 VAL A O 1
ATOM 1936 N N . LEU A 1 211 ? -73.473 -3.624 109.542 1.00 76.69 211 LEU A N 1
ATOM 1937 C CA . LEU A 1 211 ? -73.056 -3.762 110.942 1.00 76.69 211 LEU A CA 1
ATOM 1938 C C . LEU A 1 211 ? -73.529 -2.588 111.807 1.00 76.69 211 LEU A C 1
ATOM 1940 O O . LEU A 1 211 ? -74.104 -2.809 112.871 1.00 76.69 211 LEU A O 1
ATOM 1944 N N . VAL A 1 212 ? -73.341 -1.347 111.352 1.00 76.88 212 VAL A N 1
ATOM 1945 C CA . VAL A 1 212 ? -73.829 -0.145 112.046 1.00 76.88 212 VAL A CA 1
ATOM 1946 C C . VAL A 1 212 ? -75.349 -0.090 112.040 1.00 76.88 212 VAL A C 1
ATOM 1948 O O . VAL A 1 212 ? -75.938 0.190 113.075 1.00 76.88 212 VAL A O 1
ATOM 1951 N N . GLY A 1 213 ? -76.002 -0.423 110.927 1.00 68.81 213 GLY A N 1
ATOM 1952 C CA . GLY A 1 213 ? -77.458 -0.534 110.874 1.00 68.81 213 GLY A CA 1
ATOM 1953 C C . GLY A 1 213 ? -77.986 -1.520 111.919 1.00 68.81 213 GLY A C 1
ATOM 1954 O O . GLY A 1 213 ? -78.867 -1.176 112.703 1.00 68.81 213 GLY A O 1
ATOM 1955 N N . THR A 1 214 ? -77.396 -2.716 112.005 1.00 68.62 214 THR A N 1
ATOM 1956 C CA . THR A 1 214 ? -77.782 -3.731 112.998 1.00 68.62 214 THR A CA 1
ATOM 1957 C C . THR A 1 214 ? -77.445 -3.335 114.432 1.00 68.62 214 THR A C 1
ATOM 1959 O O . THR A 1 214 ? -78.251 -3.601 115.320 1.00 68.62 214 THR A O 1
ATOM 1962 N N . SER A 1 215 ? -76.306 -2.678 114.679 1.00 68.62 215 SER A N 1
ATOM 1963 C CA . SER A 1 215 ? -75.890 -2.278 116.028 1.00 68.62 215 SER A CA 1
ATOM 1964 C C . SER A 1 215 ? -76.672 -1.076 116.542 1.00 68.62 215 SER A C 1
ATOM 1966 O O . SER A 1 215 ? -77.028 -1.060 117.713 1.00 68.62 215 SER A O 1
ATOM 1968 N N . VAL A 1 216 ? -77.013 -0.112 115.682 1.00 69.81 216 VAL A N 1
ATOM 1969 C CA . VAL A 1 216 ? -77.903 1.007 116.021 1.00 69.81 216 VAL A CA 1
ATOM 1970 C C . VAL A 1 216 ? -79.311 0.491 116.307 1.00 69.81 216 VAL A C 1
ATOM 1972 O O . VAL A 1 216 ? -79.905 0.890 117.308 1.00 69.81 216 VAL A O 1
ATOM 1975 N N . LEU A 1 217 ? -79.824 -0.443 115.496 1.00 65.56 217 LEU A N 1
ATOM 1976 C CA . LEU A 1 217 ? -81.093 -1.121 115.781 1.00 65.56 217 LEU A CA 1
ATOM 1977 C C . LEU A 1 217 ? -81.037 -1.847 117.133 1.00 65.56 217 LEU A C 1
ATOM 1979 O O . LEU A 1 217 ? -81.901 -1.620 117.976 1.00 65.56 217 LEU A O 1
ATOM 1983 N N . TRP A 1 218 ? -79.994 -2.637 117.396 1.00 65.06 218 TRP A N 1
ATOM 1984 C CA . TRP A 1 218 ? -79.810 -3.320 118.682 1.00 65.06 218 TRP A CA 1
ATOM 1985 C C . TRP A 1 218 ? -79.703 -2.354 119.865 1.00 65.06 218 TRP A C 1
ATOM 1987 O O . TRP A 1 218 ? -80.393 -2.529 120.865 1.00 65.06 218 TRP A O 1
ATOM 1997 N N . LEU A 1 219 ? -78.886 -1.307 119.751 1.00 63.72 219 LEU A N 1
ATOM 1998 C CA . LEU A 1 219 ? -78.698 -0.311 120.801 1.00 63.72 219 LEU A CA 1
ATOM 1999 C C . LEU A 1 219 ? -79.998 0.449 121.075 1.00 63.72 219 LEU A C 1
ATOM 2001 O O . LEU A 1 219 ? -80.310 0.702 122.234 1.00 63.72 219 LEU A O 1
ATOM 2005 N N . SER A 1 220 ? -80.785 0.761 120.040 1.00 63.34 220 SER A N 1
ATOM 2006 C CA . SER A 1 220 ? -82.102 1.385 120.208 1.00 63.34 220 SER A CA 1
ATOM 2007 C C . SER A 1 220 ? -83.062 0.491 121.004 1.00 63.34 220 SER A C 1
ATOM 2009 O O . SER A 1 220 ? -83.723 0.979 121.921 1.00 63.34 220 SER A O 1
ATOM 2011 N N . VAL A 1 221 ? -83.056 -0.824 120.746 1.00 64.06 221 VAL A N 1
ATOM 2012 C CA . VAL A 1 221 ? -83.848 -1.818 121.491 1.00 64.06 221 VAL A CA 1
ATOM 2013 C C . VAL A 1 221 ? -83.349 -1.951 122.936 1.00 64.06 221 VAL A C 1
ATOM 2015 O O . VAL A 1 221 ? -84.151 -1.972 123.873 1.00 64.06 221 VAL A O 1
ATOM 2018 N N . CYS A 1 222 ? -82.031 -1.979 123.150 1.00 60.00 222 CYS A N 1
ATOM 2019 C CA . CYS A 1 222 ? -81.433 -2.047 124.485 1.00 60.00 222 CYS A CA 1
ATOM 2020 C C . CYS A 1 222 ? -81.694 -0.777 125.305 1.00 60.00 222 CYS A C 1
ATOM 2022 O O . CYS A 1 222 ? -82.029 -0.877 126.481 1.00 60.00 222 CYS A O 1
ATOM 2024 N N . ILE A 1 223 ? -81.581 0.411 124.704 1.00 62.84 223 ILE A N 1
ATOM 2025 C CA . ILE A 1 223 ? -81.874 1.688 125.365 1.00 62.84 223 ILE A CA 1
ATOM 2026 C C . ILE A 1 223 ? -83.363 1.775 125.698 1.00 62.84 223 ILE A C 1
ATOM 2028 O O . ILE A 1 223 ? -83.688 2.152 126.822 1.00 62.84 223 ILE A O 1
ATOM 2032 N N . SER A 1 224 ? -84.265 1.369 124.792 1.00 58.94 224 SER A N 1
ATOM 2033 C CA . SER A 1 224 ? -85.696 1.321 125.116 1.00 58.94 224 SER A CA 1
ATOM 2034 C C . SER A 1 224 ? -85.982 0.364 126.275 1.00 58.94 224 SER A C 1
ATOM 2036 O O . SER A 1 224 ? -86.730 0.715 127.183 1.00 58.94 224 SER A O 1
ATOM 2038 N N . ALA A 1 225 ? -85.326 -0.803 126.310 1.00 59.62 225 ALA A N 1
ATOM 2039 C CA . ALA A 1 225 ? -85.470 -1.758 127.407 1.00 59.62 225 ALA A CA 1
ATOM 2040 C C . ALA A 1 225 ? -84.899 -1.216 128.733 1.00 59.62 225 ALA A C 1
ATOM 2042 O O . ALA A 1 225 ? -85.565 -1.291 129.764 1.00 59.62 225 ALA A O 1
ATOM 2043 N N . CYS A 1 226 ? -83.704 -0.617 128.718 1.00 60.28 226 CYS A N 1
ATOM 2044 C CA . CYS A 1 226 ? -83.071 -0.030 129.901 1.00 60.28 226 CYS A CA 1
ATOM 2045 C C . CYS A 1 226 ? -83.842 1.176 130.437 1.00 60.28 226 CYS A C 1
ATOM 2047 O O . CYS A 1 226 ? -84.011 1.275 131.645 1.00 60.28 226 CYS A O 1
ATOM 2049 N N . LEU A 1 227 ? -84.345 2.070 129.580 1.00 61.00 227 LEU A N 1
ATOM 2050 C CA . LEU A 1 227 ? -85.200 3.181 130.010 1.00 61.00 227 LEU A CA 1
ATOM 2051 C C . LEU A 1 227 ? -86.480 2.658 130.666 1.00 61.00 227 LEU A C 1
ATOM 2053 O O . LEU A 1 227 ? -86.835 3.139 131.739 1.00 61.00 227 LEU A O 1
ATOM 2057 N N . CYS A 1 228 ? -87.116 1.625 130.103 1.00 59.59 228 CYS A N 1
ATOM 2058 C CA . CYS A 1 228 ? -88.262 0.977 130.744 1.00 59.59 228 CYS A CA 1
ATOM 2059 C C . CYS A 1 228 ? -87.914 0.419 132.138 1.00 59.59 228 CYS A C 1
ATOM 2061 O O . CYS A 1 228 ? -88.679 0.623 133.080 1.00 59.59 228 CYS A O 1
ATOM 2063 N N . VAL A 1 229 ? -86.757 -0.232 132.300 1.00 61.16 229 VAL A N 1
ATOM 2064 C CA . VAL A 1 229 ? -86.319 -0.816 133.584 1.00 61.16 229 VAL A CA 1
ATOM 2065 C C . VAL A 1 229 ? -85.870 0.252 134.590 1.00 61.16 229 VAL A C 1
ATOM 2067 O O . VAL A 1 229 ? -86.249 0.197 135.758 1.00 61.16 229 VAL A O 1
ATOM 2070 N N . CYS A 1 230 ? -85.100 1.256 134.171 1.00 58.16 230 CYS A N 1
ATOM 2071 C CA . CYS A 1 230 ? -84.648 2.353 135.027 1.00 58.16 230 CYS A CA 1
ATOM 2072 C C . CYS A 1 230 ? -85.818 3.207 135.515 1.00 58.16 230 CYS A C 1
ATOM 2074 O O . CYS A 1 230 ? -85.837 3.576 136.687 1.00 58.16 230 CYS A O 1
ATOM 2076 N N . GLN A 1 231 ? -86.815 3.469 134.665 1.00 58.12 231 GLN A N 1
ATOM 2077 C CA . GLN A 1 231 ? -88.049 4.133 135.087 1.00 58.12 231 GLN A CA 1
ATOM 2078 C C . GLN A 1 231 ? -88.763 3.310 136.170 1.00 58.12 231 GLN A C 1
ATOM 2080 O O . GLN A 1 231 ? -89.221 3.867 137.166 1.00 58.12 231 GLN A O 1
ATOM 2085 N N . PHE A 1 232 ? -88.790 1.983 136.015 1.00 58.81 232 PHE A N 1
ATOM 2086 C CA . PHE A 1 232 ? -89.380 1.062 136.985 1.00 58.81 232 PHE A CA 1
ATOM 2087 C C . PHE A 1 232 ? -88.643 1.086 138.337 1.00 58.81 232 PHE A C 1
ATOM 2089 O O . PHE A 1 232 ? -89.273 1.185 139.389 1.00 58.81 232 PHE A O 1
ATOM 2096 N N . ILE A 1 233 ? -87.306 1.060 138.321 1.00 60.81 233 ILE A N 1
ATOM 2097 C CA . ILE A 1 233 ? -86.465 1.049 139.531 1.00 60.81 233 ILE A CA 1
ATOM 2098 C C . ILE A 1 233 ? -86.449 2.414 140.225 1.00 60.81 233 ILE A C 1
ATOM 2100 O O . ILE A 1 233 ? -86.565 2.468 141.446 1.00 60.81 233 ILE A O 1
ATOM 2104 N N . TYR A 1 234 ? -86.317 3.517 139.483 1.00 58.66 234 TYR A N 1
ATOM 2105 C CA . TYR A 1 234 ? -86.273 4.864 140.064 1.00 58.66 234 TYR A CA 1
ATOM 2106 C C . TYR A 1 234 ? -87.598 5.217 140.745 1.00 58.66 234 TYR A C 1
ATOM 2108 O O . TYR A 1 234 ? -87.599 5.772 141.845 1.00 58.66 234 TYR A O 1
ATOM 2116 N N . LEU A 1 235 ? -88.722 4.813 140.140 1.00 58.88 235 LEU A N 1
ATOM 2117 C CA . LEU A 1 235 ? -90.037 4.917 140.764 1.00 58.88 235 LEU A CA 1
ATOM 2118 C C . LEU A 1 235 ? -90.066 4.122 142.081 1.00 58.88 235 LEU A C 1
ATOM 2120 O O . LEU A 1 235 ? -90.422 4.669 143.122 1.00 58.88 235 LEU A O 1
ATOM 2124 N N . HIS A 1 236 ? -89.602 2.869 142.074 1.00 59.78 236 HIS A N 1
ATOM 2125 C CA . HIS A 1 236 ? -89.619 2.010 143.261 1.00 59.78 236 HIS A CA 1
ATOM 2126 C C . HIS A 1 236 ? -88.689 2.480 144.391 1.00 59.78 236 HIS A C 1
ATOM 2128 O O . HIS A 1 236 ? -89.078 2.443 145.558 1.00 59.78 236 HIS A O 1
ATOM 2134 N N . LEU A 1 237 ? -87.474 2.933 144.069 1.00 59.34 237 LEU A N 1
ATOM 2135 C CA . LEU A 1 237 ? -86.468 3.347 145.051 1.00 59.34 237 LEU A CA 1
ATOM 2136 C C . LEU A 1 237 ? -86.758 4.743 145.620 1.00 59.34 237 LEU A C 1
ATOM 2138 O O . LEU A 1 237 ? -86.536 4.975 146.808 1.00 59.34 237 LEU A O 1
ATOM 2142 N N . GLY A 1 238 ? -87.312 5.651 144.807 1.00 58.97 238 GLY A N 1
ATOM 2143 C CA . GLY A 1 238 ? -87.813 6.945 145.278 1.00 58.97 238 GLY A CA 1
ATOM 2144 C C . GLY A 1 238 ? -88.956 6.784 146.285 1.00 58.97 238 GLY A C 1
ATOM 2145 O O . GLY A 1 238 ? -88.942 7.411 147.345 1.00 58.97 238 GLY A O 1
ATOM 2146 N N . LEU A 1 239 ? -89.893 5.870 146.009 1.00 59.78 239 LEU A N 1
ATOM 2147 C CA . LEU A 1 239 ? -90.951 5.477 146.948 1.00 59.78 239 LEU A CA 1
ATOM 2148 C C . LEU A 1 239 ? -90.386 4.805 148.214 1.00 59.78 239 LEU A C 1
ATOM 2150 O O . LEU A 1 239 ? -90.850 5.084 149.321 1.00 59.78 239 LEU A O 1
ATOM 2154 N N . PHE A 1 240 ? -89.348 3.974 148.077 1.00 58.41 240 PHE A N 1
ATOM 2155 C CA . PHE A 1 240 ? -88.722 3.280 149.205 1.00 58.41 240 PHE A CA 1
ATOM 2156 C C . PHE A 1 240 ? -87.968 4.238 150.145 1.00 58.41 240 PHE A C 1
ATOM 2158 O O . PHE A 1 240 ? -88.198 4.214 151.354 1.00 58.41 240 PHE A O 1
ATOM 2165 N N . CYS A 1 241 ? -87.133 5.142 149.624 1.00 54.59 241 CYS A N 1
ATOM 2166 C CA . CYS A 1 241 ? -86.397 6.112 150.448 1.00 54.59 241 CYS A CA 1
ATOM 2167 C C . CYS A 1 241 ? -87.322 7.102 151.173 1.00 54.59 241 CYS A C 1
ATOM 2169 O O . CYS A 1 241 ? -87.075 7.429 152.336 1.00 54.59 241 CYS A O 1
ATOM 2171 N N . LEU A 1 242 ? -88.413 7.534 150.528 1.00 57.94 242 LEU A N 1
ATOM 2172 C CA . LEU A 1 242 ? -89.417 8.387 151.168 1.00 57.94 242 LEU A CA 1
ATOM 2173 C C . LEU A 1 242 ? -90.107 7.663 152.337 1.00 57.94 242 LEU A C 1
ATOM 2175 O O . LEU A 1 242 ? -90.347 8.269 153.381 1.00 57.94 242 LEU A O 1
ATOM 2179 N N . SER A 1 243 ? -90.364 6.356 152.197 1.00 59.25 243 SER A N 1
ATOM 2180 C CA . SER A 1 243 ? -90.986 5.545 153.254 1.00 59.25 243 SER A CA 1
ATOM 2181 C C . SER A 1 243 ? -90.091 5.383 154.492 1.00 59.25 243 SER A C 1
ATOM 2183 O O . SER A 1 243 ? -90.566 5.486 155.625 1.00 59.25 243 SER A O 1
ATOM 2185 N N . VAL A 1 244 ? -88.780 5.207 154.293 1.00 60.75 244 VAL A N 1
ATOM 2186 C CA . VAL A 1 244 ? -87.819 4.980 155.383 1.00 60.75 244 VAL A CA 1
ATOM 2187 C C . VAL A 1 244 ? -87.553 6.270 156.163 1.00 60.75 244 VAL A C 1
ATOM 2189 O O . VAL A 1 244 ? -87.579 6.253 157.395 1.00 60.75 244 VAL A O 1
ATOM 2192 N N . LEU A 1 245 ? -87.387 7.404 155.475 1.00 56.28 245 LEU A N 1
ATOM 2193 C CA . LEU A 1 245 ? -87.185 8.706 156.125 1.00 56.28 245 LEU A CA 1
ATOM 2194 C C . LEU A 1 245 ? -88.403 9.158 156.945 1.00 56.28 245 LEU A C 1
ATOM 2196 O O . LEU A 1 245 ? -88.221 9.672 158.049 1.00 56.28 245 LEU A O 1
ATOM 2200 N N . LEU A 1 246 ? -89.630 8.906 156.470 1.00 57.88 246 LEU A N 1
ATOM 2201 C CA . LEU A 1 246 ? -90.838 9.173 157.263 1.00 57.88 246 LEU A CA 1
ATOM 2202 C C . LEU A 1 246 ? -90.937 8.259 158.497 1.00 57.88 246 LEU A C 1
ATOM 2204 O O . LEU A 1 246 ? -91.341 8.715 159.566 1.00 57.88 246 LEU A O 1
ATOM 2208 N N . SER A 1 247 ? -90.541 6.986 158.379 1.00 58.28 247 SER A N 1
ATOM 2209 C CA . SER A 1 247 ? -90.631 6.021 159.487 1.00 58.28 247 SER A CA 1
ATOM 2210 C C . SER A 1 247 ? -89.652 6.303 160.638 1.00 58.28 247 SER A C 1
ATOM 2212 O O . SER A 1 247 ? -90.009 6.137 161.807 1.00 58.28 247 SER A O 1
ATOM 2214 N N . ALA A 1 248 ? -88.443 6.788 160.335 1.00 55.88 248 ALA A N 1
ATOM 2215 C CA . ALA A 1 248 ? -87.419 7.070 161.343 1.00 55.88 248 ALA A CA 1
ATOM 2216 C C . ALA A 1 248 ? -87.716 8.349 162.145 1.00 55.88 248 ALA A C 1
ATOM 2218 O O . ALA A 1 248 ? -87.451 8.405 163.346 1.00 55.88 248 ALA A O 1
ATOM 2219 N N . PHE A 1 249 ? -88.326 9.358 161.510 1.00 55.06 249 PHE A N 1
ATOM 2220 C CA . PHE A 1 249 ? -88.737 10.591 162.190 1.00 55.06 249 PHE A CA 1
ATOM 2221 C C . PHE A 1 249 ? -89.911 10.385 163.164 1.00 55.06 249 PHE A C 1
ATOM 2223 O O . PHE A 1 249 ? -90.055 11.153 164.115 1.00 55.06 249 PHE A O 1
ATOM 2230 N N . TRP A 1 250 ? -90.726 9.339 162.981 1.00 56.44 250 TRP A N 1
ATOM 2231 C CA . TRP A 1 250 ? -91.911 9.088 163.812 1.00 56.44 250 TRP A CA 1
ATOM 2232 C C . TRP A 1 250 ? -91.683 8.146 165.006 1.00 56.44 250 TRP A C 1
ATOM 2234 O O . TRP A 1 250 ? -92.427 8.228 165.982 1.00 56.44 250 TRP A O 1
ATOM 2244 N N . SER A 1 251 ? -90.653 7.292 164.997 1.00 54.28 251 SER A N 1
ATOM 2245 C CA . SER A 1 251 ? -90.486 6.257 166.036 1.00 54.28 251 SER A CA 1
ATOM 2246 C C . SER A 1 251 ? -89.718 6.705 167.292 1.00 54.28 251 SER A C 1
ATOM 2248 O O . SER A 1 251 ? -89.998 6.209 168.387 1.00 54.28 251 SER A O 1
ATOM 2250 N N . VAL A 1 252 ? -88.803 7.676 167.192 1.00 56.72 252 VAL A N 1
ATOM 2251 C CA . VAL A 1 252 ? -87.994 8.126 168.350 1.00 56.72 252 VAL A CA 1
ATOM 2252 C C . VAL A 1 252 ? -88.564 9.387 169.015 1.00 56.72 252 VAL A C 1
ATOM 2254 O O . VAL A 1 252 ? -88.412 9.572 170.219 1.00 56.72 252 VAL A O 1
ATOM 2257 N N . TYR A 1 253 ? -89.310 10.223 168.284 1.00 54.88 253 TYR A N 1
ATOM 2258 C CA . TYR A 1 253 ? -89.902 11.454 168.832 1.00 54.88 253 TYR A CA 1
ATOM 2259 C C . TYR A 1 253 ? -91.102 11.201 169.777 1.00 54.88 253 TYR A C 1
ATOM 2261 O O . TYR A 1 253 ? -91.510 12.109 170.499 1.00 54.88 253 TYR A O 1
ATOM 2269 N N . LEU A 1 254 ? -91.661 9.979 169.814 1.00 54.34 254 LEU A N 1
ATOM 2270 C CA . LEU A 1 254 ? -92.902 9.676 170.547 1.00 54.34 254 LEU A CA 1
ATOM 2271 C C . LEU A 1 254 ? -92.785 8.603 171.650 1.00 54.34 254 LEU A C 1
ATOM 2273 O O . LEU A 1 254 ? -93.703 8.472 172.458 1.00 54.34 254 LEU A O 1
ATOM 2277 N N . SER A 1 255 ? -91.665 7.881 171.776 1.00 50.91 255 SER A N 1
ATOM 2278 C CA . SER A 1 255 ? -91.472 6.869 172.835 1.00 50.91 255 SER A CA 1
ATOM 2279 C C . SER A 1 255 ? -90.813 7.452 174.094 1.00 50.91 255 SER A C 1
ATOM 2281 O O . SER A 1 255 ? -89.753 7.043 174.549 1.00 50.91 255 SER A O 1
ATOM 2283 N N . GLY A 1 256 ? -91.522 8.419 174.679 1.00 49.38 256 GLY A N 1
ATOM 2284 C CA . GLY A 1 256 ? -91.612 8.637 176.121 1.00 49.38 256 GLY A CA 1
ATOM 2285 C C . GLY A 1 256 ? -90.343 9.106 176.848 1.00 49.38 256 GLY A C 1
ATOM 2286 O O . GLY A 1 256 ? -89.578 8.304 177.363 1.00 49.38 256 GLY A O 1
ATOM 2287 N N . ARG A 1 257 ? -90.190 10.380 177.226 1.00 54.84 257 ARG A N 1
ATOM 2288 C CA . ARG A 1 257 ? -91.216 11.310 177.760 1.00 54.84 257 ARG A CA 1
ATOM 2289 C C . ARG A 1 257 ? -92.317 10.690 178.651 1.00 54.84 257 ARG A C 1
ATOM 2291 O O . ARG A 1 257 ? -93.185 11.420 179.104 1.00 54.84 257 ARG A O 1
ATOM 2298 N N . LEU A 1 258 ? -92.235 9.394 178.990 1.00 51.41 258 LEU A N 1
ATOM 2299 C CA . LEU A 1 258 ? -93.197 8.687 179.844 1.00 51.41 258 LEU A CA 1
ATOM 2300 C C . LEU A 1 258 ? -92.550 7.991 181.060 1.00 51.41 258 LEU A C 1
ATOM 2302 O O . LEU A 1 258 ? -93.268 7.663 181.995 1.00 51.41 258 LEU A O 1
ATOM 2306 N N . SER A 1 259 ? -91.218 7.828 181.137 1.00 46.16 259 SER A N 1
ATOM 2307 C CA . SER A 1 259 ? -90.568 7.300 182.360 1.00 46.16 259 SER A CA 1
ATOM 2308 C C . SER A 1 259 ? -89.906 8.363 183.249 1.00 46.16 259 SER A C 1
ATOM 2310 O O . SER A 1 259 ? -89.556 8.067 184.390 1.00 46.16 259 SER A O 1
ATOM 2312 N N . ALA A 1 260 ? -89.863 9.628 182.809 1.00 51.12 260 ALA A N 1
ATOM 2313 C CA . ALA A 1 260 ? -89.532 10.781 183.658 1.00 51.12 260 ALA A CA 1
ATOM 2314 C C . ALA A 1 260 ? -90.597 11.073 184.745 1.00 51.12 260 ALA A C 1
ATOM 2316 O O . ALA A 1 260 ? -90.388 11.941 185.584 1.00 51.12 260 ALA A O 1
ATOM 2317 N N . TYR A 1 261 ? -91.724 10.348 184.764 1.00 52.09 261 TYR A N 1
ATOM 2318 C CA . TYR A 1 261 ? -92.874 10.637 185.632 1.00 52.09 261 TYR A CA 1
ATOM 2319 C C . TYR A 1 261 ? -93.101 9.644 186.791 1.00 52.09 261 TYR A C 1
ATOM 2321 O O . TYR A 1 261 ? -94.019 9.865 187.575 1.00 52.09 261 TYR A O 1
ATOM 2329 N N . LEU A 1 262 ? -92.301 8.570 186.947 1.00 49.94 262 LEU A N 1
ATOM 2330 C CA . LEU A 1 262 ? -92.699 7.439 187.816 1.00 49.94 262 LEU A CA 1
ATOM 2331 C C . LEU A 1 262 ? -91.711 6.947 188.885 1.00 49.94 262 LEU A C 1
ATOM 2333 O O . LEU A 1 262 ? -91.946 5.880 189.447 1.00 49.94 262 LEU A O 1
ATOM 2337 N N . ARG A 1 263 ? -90.644 7.677 189.245 1.00 42.81 263 ARG A N 1
ATOM 2338 C CA . ARG A 1 263 ? -89.929 7.374 190.512 1.00 42.81 263 ARG A CA 1
ATOM 2339 C C . ARG A 1 263 ? -89.145 8.528 191.149 1.00 42.81 263 ARG A C 1
ATOM 2341 O O . ARG A 1 263 ? -88.160 8.312 191.837 1.00 42.81 263 ARG A O 1
ATOM 2348 N N . VAL A 1 264 ? -89.683 9.742 191.015 1.00 51.78 264 VAL A N 1
ATOM 2349 C CA . VAL A 1 264 ? -89.594 10.789 192.057 1.00 51.78 264 VAL A CA 1
ATOM 2350 C C . VAL A 1 264 ? -90.534 10.457 193.243 1.00 51.78 264 VAL A C 1
ATOM 2352 O O . VAL A 1 264 ? -90.421 11.035 194.314 1.00 51.78 264 VAL A O 1
ATOM 2355 N N . CYS A 1 265 ? -91.411 9.450 193.121 1.00 47.09 265 CYS A N 1
ATOM 2356 C CA . CYS A 1 265 ? -92.387 9.072 194.153 1.00 47.09 265 CYS A CA 1
ATOM 2357 C C . CYS A 1 265 ? -91.890 8.158 195.292 1.00 47.09 265 CYS A C 1
ATOM 2359 O O . CYS A 1 265 ? -92.726 7.655 196.033 1.00 47.09 265 CYS A O 1
ATOM 2361 N N . LEU A 1 266 ? -90.583 7.952 195.486 1.00 42.84 266 LEU A N 1
ATOM 2362 C CA . LEU A 1 266 ? -90.075 7.432 196.768 1.00 42.84 266 LEU A CA 1
ATOM 2363 C C . LEU A 1 266 ? -88.754 8.113 197.153 1.00 42.84 266 LEU A C 1
ATOM 2365 O O . LEU A 1 266 ? -87.732 7.497 197.435 1.00 42.84 266 LEU A O 1
ATOM 2369 N N . SER A 1 267 ? -88.809 9.442 197.158 1.00 38.06 267 SER A N 1
ATOM 2370 C CA . SER A 1 267 ? -88.191 10.236 198.211 1.00 38.06 267 SER A CA 1
ATOM 2371 C C . SER A 1 267 ? -88.404 9.580 199.579 1.00 38.06 267 SER A C 1
ATOM 2373 O O . SER A 1 267 ? -89.531 9.197 199.890 1.00 38.06 267 SER A O 1
ATOM 2375 N N . VAL A 1 268 ? -87.358 9.570 200.406 1.00 47.69 268 VAL A N 1
ATOM 2376 C CA . VAL A 1 268 ? -87.485 9.875 201.839 1.00 47.69 268 VAL A CA 1
ATOM 2377 C C . VAL A 1 268 ? -88.621 9.106 202.521 1.00 47.69 268 VAL A C 1
ATOM 2379 O O . VAL A 1 268 ? -89.667 9.668 202.839 1.00 47.69 268 VAL A O 1
ATOM 2382 N N . ARG A 1 269 ? -88.443 7.803 202.736 1.00 42.16 269 ARG A N 1
ATOM 2383 C CA . ARG A 1 269 ? -89.233 7.103 203.749 1.00 42.16 269 ARG A CA 1
ATOM 2384 C C . ARG A 1 269 ? -88.509 5.853 204.216 1.00 42.16 269 ARG A C 1
ATOM 2386 O O . ARG A 1 269 ? -88.354 4.913 203.445 1.00 42.16 269 ARG A O 1
ATOM 2393 N N . LEU A 1 270 ? -88.161 5.887 205.496 1.00 44.03 270 LEU A N 1
ATOM 2394 C CA . LEU A 1 270 ? -87.663 4.804 206.332 1.00 44.03 270 LEU A CA 1
ATOM 2395 C C . LEU A 1 270 ? -86.142 4.637 206.328 1.00 44.03 270 LEU A C 1
ATOM 2397 O O . LEU A 1 270 ? -85.576 3.856 205.576 1.00 44.03 270 LEU A O 1
ATOM 2401 N N . ASP A 1 271 ? -85.443 5.563 206.985 1.00 38.22 271 ASP A N 1
ATOM 2402 C CA . ASP A 1 271 ? -85.255 5.627 208.452 1.00 38.22 271 ASP A CA 1
ATOM 2403 C C . ASP A 1 271 ? -84.206 4.586 208.862 1.00 38.22 271 ASP A C 1
ATOM 2405 O O . ASP A 1 271 ? -84.401 3.382 208.769 1.00 38.22 271 ASP A O 1
ATOM 2409 N N . LEU A 1 272 ? -82.994 5.011 209.206 1.00 44.88 272 LEU A N 1
ATOM 2410 C CA . LEU A 1 272 ? -82.732 5.497 210.559 1.00 44.88 272 LEU A CA 1
ATOM 2411 C C . LEU A 1 272 ? -83.163 4.496 211.633 1.00 44.88 272 LEU A C 1
ATOM 2413 O O . LEU A 1 272 ? -83.652 4.928 212.657 1.00 44.88 272 LEU A O 1
ATOM 2417 N N . PHE A 1 273 ? -82.990 3.186 211.465 1.00 44.03 273 PHE A N 1
ATOM 2418 C CA . PHE A 1 273 ? -83.181 2.285 212.599 1.00 44.03 273 PHE A CA 1
ATOM 2419 C C . PHE A 1 273 ? -82.128 1.171 212.659 1.00 44.03 273 PHE A C 1
ATOM 2421 O O . PHE A 1 273 ? -82.228 0.171 211.961 1.00 44.03 273 PHE A O 1
ATOM 2428 N N . TYR A 1 274 ? -81.185 1.383 213.593 1.00 40.44 274 TYR A N 1
ATOM 2429 C CA . TYR A 1 274 ? -80.493 0.389 214.433 1.00 40.44 274 TYR A CA 1
ATOM 2430 C C . TYR A 1 274 ? -79.413 -0.462 213.735 1.00 40.44 274 TYR A C 1
ATOM 2432 O O . TYR A 1 274 ? -79.690 -1.224 212.824 1.00 40.44 274 TYR A O 1
ATOM 2440 N N . PHE A 1 275 ? -78.113 -0.362 214.045 1.00 37.88 275 PHE A N 1
ATOM 2441 C CA . PHE A 1 275 ? -77.448 -0.331 215.358 1.00 37.88 275 PHE A CA 1
ATOM 2442 C C . PHE A 1 275 ? -77.915 -1.485 216.276 1.00 37.88 275 PHE A C 1
ATOM 2444 O O . PHE A 1 275 ? -79.022 -1.460 216.792 1.00 37.88 275 PHE A O 1
ATOM 2451 N N . ILE A 1 276 ? -76.970 -2.381 216.588 1.00 40.06 276 ILE A N 1
ATOM 2452 C CA . ILE A 1 276 ? -76.873 -3.247 217.783 1.00 40.06 276 ILE A CA 1
ATOM 2453 C C . ILE A 1 276 ? -77.566 -4.631 217.749 1.00 40.06 276 ILE A C 1
ATOM 2455 O O . ILE A 1 276 ? -78.775 -4.747 217.585 1.00 40.06 276 ILE A O 1
ATOM 2459 N N . TYR A 1 277 ? -76.731 -5.628 218.094 1.00 37.97 277 TYR A N 1
ATOM 2460 C CA . TYR A 1 277 ? -76.947 -7.035 218.476 1.00 37.97 277 TYR A CA 1
ATOM 2461 C C . TYR A 1 277 ? -77.036 -8.007 217.288 1.00 37.97 277 TYR A C 1
ATOM 2463 O O . TYR A 1 277 ? -78.086 -8.121 216.671 1.00 37.97 277 TYR A O 1
ATOM 2471 N N . LEU A 1 278 ? -75.990 -8.750 216.899 1.00 39.97 278 LEU A N 1
ATOM 2472 C CA . LEU A 1 278 ? -74.823 -9.297 217.614 1.00 39.97 278 LEU A CA 1
ATOM 2473 C C . LEU A 1 278 ? -73.611 -9.375 216.667 1.00 39.97 278 LEU A C 1
ATOM 2475 O O . LEU A 1 278 ? -73.826 -9.757 215.494 1.00 39.97 278 LEU A O 1
#

=== Feature glossary ===
Legend for the data blocks above and below:

— What the protein is —

Sequence gives the chain of amino acids in standard one-letter code (A=alanine, C=cysteine, …, Y=tyrosine), read N→C. It is the only feature that is directly encoded by the gene; all structural features are derived from the folded form of this sequence.

The annotation block draws on four external resources. InterPro: which protein families and domains the sequence belongs to. GO: standardized terms for what the protein does, what process it participates in, and where in the cell it acts. CATH: which structural fold it has in the CATH hierarchy. Organism: the species of origin.

— Where its atoms are —

Atomic coordinates in PDBx/mmCIF format — the same representation the Protein Data Bank distributes. Each line of the _atom_site loop places one backbone atom in Cartesian space (units: ångströms, origin: arbitrary).

Six rendered views show the 3D structure from the faces of a cube — i.e. along ±x, ±y, ±z. Rendering representation is drawn randomly per protein from cartoon (secondary-structure ribbons), sticks (backbone bonds), or molecular surface; coloring is either N→C rainbow (blue at the N-terminus through red at the C-terminus) or one color per chain.

— Local backbone conformation —

DSSP 8-state secondary structure assigns each residue one of H (α-helix), G (3₁₀-helix), I (π-helix), E (extended β-strand), B (isolated β-bridge), T (hydrogen-bonded turn), S (bend), or '-' (coil). The assignment is computed from backbone hydrogen-bond geometry via the Kabsch–Sander algorithm.

P-SEA three-state annotation labels each residue as helix, strand, or coil based purely on the geometry of the Cα trace. It serves as a fallback when the full backbone (and thus DSSP) is unavailable.

φ (phi) and ψ (psi) are the two rotatable backbone dihedrals per residue: φ is the C(i-1)–N–Cα–C torsion, ψ is the N–Cα–C–N(i+1) torsion, both in degrees on (−180°, 180°]. α-helical residues cluster near (−60°, −45°); β-strand residues near (−120°, +130°). A Ramachandran plot is simply a scatter of (φ, ψ) for every residue.

— Global shape and packing —

Radius of gyration (Rg) is the root-mean-square distance of Cα atoms from their centroid — a single number for overall size and compactness. A globular domain of N residues has Rg ≈ 2.2·N^0.38 Å; an extended or disordered chain has a much larger Rg. The Cα contact count is the number of residue pairs whose Cα atoms are within 8 Å and are more than four positions apart in sequence — a standard proxy for tertiary packing density. The bounding box is the smallest axis-aligned box enclosing all Cα atoms.

Accessible surface area quantifies burial. A residue with SASA near zero is packed into the hydrophobic core; one with SASA >100 Å² sits on the surface. Computed here via the Shrake–Rupley numerical algorithm with a 1.4 Å probe.

The contact map is a binary N×N matrix image: pixel (i, j) is dark where Cα_i and Cα_j are within 8 Å and |i−j|>4. Because the |i−j|>4 filter removes local helical contacts, off-diagonal stripes parallel to the main diagonal indicate parallel β-sheets; stripes perpendicular to it indicate antiparallel β-sheets. The Ramachandran plot scatters every residue's (φ, ψ) pair against the sterically allowed regions. The PAE heatmap renders the predicted-aligned-error matrix.

— Structural neighborhood —

A 3Di character summarizes, for each residue, the relative orientation of the Cα frame of its nearest spatial neighbor. Because it encodes fold topology rather than chemistry, 3Di alignments detect remote structural similarity that sequence alignment misses.

Structural nearest neighbors (via Foldseek easy-search vs the PDB). Reported per hit: target PDB id, E-value, and alignment TM-score. A TM-score above ~0.5 is the conventional threshold for 'same fold'.

— Confidence and disorder —

For AlphaFold models, the B-factor field carries pLDDT — the model's own estimate of local accuracy on a 0–100 scale. Regions with pLDDT<50 should be treated as essentially unmodeled; they often correspond to intrinsically disordered segments.

B-factor (Debye–Waller factor) reflects atomic displacement in the crystal lattice. It is an experimental observable (units Å²), not a prediction; low values mean the atom is pinned down, high values mean it moves or is heterogeneous across the crystal.

Predicted Aligned Error (PAE) is an AlphaFold confidence matrix: entry (i, j) is the expected error in the position of residue j, in ångströms, when the prediction is superimposed on the true structure at residue i. Low PAE within a block of residues means that block is internally rigid and well-predicted; high PAE between two blocks means their relative placement is uncertain even if each block individually is confident.